Protein AF-A0A1J4K197-F1 (afdb_monomer)

Sequence (252 aa):
MTNQLNHKLFSYLFQKNCCSRQKMNCRLLFESYHDFIENIEKLIDIIQKINLGCSFTDESIQTIIKDKYFQKITHNFPTEYAFKRLSLIHFLNTGNSIISTCSLLSSVCKYAQTSYEKYDIIAYLVDSKITQLIDLINITIDIQREKYHQYDISNDIKQFFSNTLHEKRNEFIQRKKSYDNLKFQSFMCYNCNEYPAATALLPCCHSFLCIHCIEAAMKSDSFASKCYVCGKKVTDIIRLNSNYCLTNVNNS

Foldseek 3Di:
DVVVLVVVLLVLLLVVQAPAPDDDDPVRLVVLLVVLVVLLVLVLVLLVCVVVVDACVPPSNVVSCVPPVNVVQCVVPVDPLSSLVVVLVVLQNSLSNSLSNLLSQLLVCVVVVHDNVVSVVSNVVSVVSSVSSCVSSVDDDPDDRHHRHHDPCVVVSVVSVVVVVVVVVVVVVVVVVVVVVVVVVPCAAPPPRHNALKWKAFPVRDTRHHPVVQVVQVPPPPHQQADPVPRHGGDDIDIDDNVPDPPDPPDD

Structure (mmCIF, N/CA/C/O backbone):
data_AF-A0A1J4K197-F1
#
_entry.id   AF-A0A1J4K197-F1
#
loop_
_atom_site.group_PDB
_atom_site.id
_atom_site.type_symbol
_atom_site.label_atom_id
_atom_site.label_alt_id
_atom_site.label_comp_id
_atom_site.label_asym_id
_atom_site.label_entity_id
_atom_site.label_seq_id
_atom_site.pdbx_PDB_ins_code
_atom_site.Cartn_x
_atom_site.Cartn_y
_atom_site.Cartn_z
_atom_site.occupancy
_atom_site.B_iso_or_equiv
_atom_site.auth_seq_id
_atom_site.auth_comp_id
_atom_site.auth_asym_id
_atom_site.auth_atom_id
_atom_site.pdbx_PDB_model_num
ATOM 1 N N . MET A 1 1 ? 18.901 9.268 -12.940 1.00 54.16 1 MET A N 1
ATOM 2 C CA . MET A 1 1 ? 17.924 8.509 -13.765 1.00 54.16 1 MET A CA 1
ATOM 3 C C . MET A 1 1 ? 17.379 7.259 -13.066 1.00 54.16 1 MET A C 1
ATOM 5 O O . MET A 1 1 ? 16.176 7.043 -13.122 1.00 54.16 1 MET A O 1
ATOM 9 N N . THR A 1 2 ? 18.207 6.467 -12.377 1.00 61.75 2 THR A N 1
ATOM 10 C CA . THR A 1 2 ? 17.816 5.236 -11.650 1.00 61.75 2 THR A CA 1
ATOM 11 C C . THR A 1 2 ? 16.735 5.453 -10.582 1.00 61.75 2 THR A C 1
ATOM 13 O O . THR A 1 2 ? 15.730 4.751 -10.594 1.00 61.75 2 THR A O 1
ATOM 16 N N . ASN A 1 3 ? 16.848 6.487 -9.738 1.00 67.94 3 ASN A N 1
ATOM 17 C CA . ASN A 1 3 ? 15.844 6.759 -8.691 1.00 67.94 3 ASN A CA 1
ATOM 18 C C . ASN A 1 3 ? 14.442 7.070 -9.242 1.00 67.94 3 ASN A C 1
ATOM 20 O O . ASN A 1 3 ? 13.439 6.665 -8.659 1.00 67.94 3 ASN A O 1
ATOM 24 N N . GLN A 1 4 ? 14.356 7.752 -10.386 1.00 77.00 4 GLN A N 1
ATOM 25 C CA . GLN A 1 4 ? 13.071 8.104 -10.993 1.00 77.00 4 GLN A CA 1
ATOM 26 C C . GLN A 1 4 ? 12.386 6.882 -11.621 1.00 77.00 4 GLN A C 1
ATOM 28 O O . GLN A 1 4 ? 11.169 6.741 -11.523 1.00 77.00 4 GLN A O 1
ATOM 33 N N . LEU A 1 5 ? 13.165 5.983 -12.232 1.00 76.25 5 LEU A N 1
ATOM 34 C CA . LEU A 1 5 ? 12.656 4.731 -12.791 1.00 76.25 5 LEU A CA 1
ATOM 35 C C . LEU A 1 5 ? 12.168 3.787 -11.686 1.00 76.25 5 LEU A C 1
ATOM 37 O O . LEU A 1 5 ? 11.070 3.249 -11.793 1.00 76.25 5 LEU A O 1
ATOM 41 N N . ASN A 1 6 ? 12.927 3.674 -10.593 1.00 79.12 6 ASN A N 1
ATOM 42 C CA . ASN A 1 6 ? 12.544 2.879 -9.425 1.00 79.12 6 ASN A CA 1
ATOM 43 C C . ASN A 1 6 ? 11.252 3.406 -8.787 1.00 79.12 6 ASN A C 1
ATOM 45 O O . ASN A 1 6 ? 10.364 2.625 -8.452 1.00 79.12 6 ASN A O 1
ATOM 49 N N . HIS A 1 7 ? 11.099 4.731 -8.681 1.00 81.88 7 HIS A N 1
ATOM 50 C CA . HIS A 1 7 ? 9.866 5.327 -8.169 1.00 81.88 7 HIS A CA 1
ATOM 51 C C . HIS A 1 7 ? 8.656 5.035 -9.072 1.00 81.88 7 HIS A C 1
ATOM 53 O O . HIS A 1 7 ? 7.579 4.723 -8.564 1.00 81.88 7 HIS A O 1
ATOM 59 N N . LYS A 1 8 ? 8.825 5.105 -10.402 1.00 85.19 8 LYS A N 1
ATOM 60 C CA . LYS A 1 8 ? 7.767 4.764 -11.369 1.00 85.19 8 LYS A CA 1
ATOM 61 C C . LYS A 1 8 ? 7.386 3.285 -11.304 1.00 85.19 8 LYS A C 1
ATOM 63 O O . LYS A 1 8 ? 6.196 2.991 -11.267 1.00 85.19 8 LYS A O 1
ATOM 68 N N . LEU A 1 9 ? 8.367 2.384 -11.229 1.00 85.62 9 LEU A N 1
ATOM 69 C CA . LEU A 1 9 ? 8.119 0.949 -11.089 1.00 85.62 9 LEU A CA 1
ATOM 70 C C . LEU A 1 9 ? 7.358 0.655 -9.793 1.00 85.62 9 LEU A C 1
ATOM 72 O O . LEU A 1 9 ? 6.333 -0.012 -9.830 1.00 85.62 9 LEU A O 1
ATOM 76 N N . PHE A 1 10 ? 7.797 1.209 -8.661 1.00 84.88 10 PHE A N 1
ATOM 77 C CA . PHE A 1 10 ? 7.107 1.009 -7.387 1.00 84.88 10 PHE A CA 1
ATOM 78 C C . PHE A 1 10 ? 5.675 1.565 -7.408 1.00 84.88 10 PHE A C 1
ATOM 80 O O . PHE A 1 10 ? 4.760 0.908 -6.925 1.00 84.88 10 PHE A O 1
ATOM 87 N N . SER A 1 11 ? 5.449 2.745 -8.003 1.00 85.56 11 SER A N 1
ATOM 88 C CA . SER A 1 11 ? 4.090 3.276 -8.201 1.00 85.56 11 SER A CA 1
ATOM 89 C C . SER A 1 11 ? 3.221 2.350 -9.047 1.00 85.56 11 SER A C 1
ATOM 91 O O . SER A 1 11 ? 2.078 2.107 -8.679 1.00 85.56 11 SER A O 1
ATOM 93 N N . TYR A 1 12 ? 3.761 1.839 -10.155 1.00 88.75 12 TYR A N 1
ATOM 94 C CA . TYR A 1 12 ? 3.054 0.920 -11.042 1.00 88.75 12 TYR A CA 1
ATOM 95 C C . TYR A 1 12 ? 2.671 -0.375 -10.316 1.00 88.75 12 TYR A C 1
ATOM 97 O O . TYR A 1 12 ? 1.511 -0.776 -10.346 1.00 88.75 12 TYR A O 1
ATOM 105 N N . LEU A 1 13 ? 3.622 -0.986 -9.603 1.00 88.00 13 LEU A N 1
ATOM 106 C CA . LEU A 1 13 ? 3.369 -2.210 -8.845 1.00 88.00 13 LEU A CA 1
ATOM 107 C C . LEU A 1 13 ? 2.342 -1.987 -7.730 1.00 88.00 13 LEU A C 1
ATOM 109 O O . LEU A 1 13 ? 1.458 -2.821 -7.562 1.00 88.00 13 LEU A O 1
ATOM 113 N N . PHE A 1 14 ? 2.415 -0.857 -7.017 1.00 86.19 14 PHE A N 1
ATOM 114 C CA . PHE A 1 14 ? 1.459 -0.512 -5.962 1.00 86.19 14 PHE A CA 1
ATOM 115 C C . PHE A 1 14 ? 0.045 -0.318 -6.508 1.00 86.19 14 PHE A C 1
ATOM 117 O O . PHE A 1 14 ? -0.893 -0.895 -5.978 1.00 86.19 14 PHE A O 1
ATOM 124 N N . GLN A 1 15 ? -0.114 0.442 -7.594 1.00 86.94 15 GLN A N 1
ATOM 125 C CA . GLN A 1 15 ? -1.425 0.660 -8.215 1.00 86.94 15 GLN A CA 1
ATOM 126 C C . GLN A 1 15 ? -2.054 -0.629 -8.743 1.00 86.94 15 GLN A C 1
ATOM 128 O O . GLN A 1 15 ? -3.274 -0.751 -8.751 1.00 86.94 15 GLN A O 1
ATOM 133 N N . LYS A 1 16 ? -1.229 -1.566 -9.218 1.00 84.81 16 LYS A N 1
ATOM 134 C CA . LYS A 1 16 ? -1.710 -2.817 -9.800 1.00 84.81 16 LYS A CA 1
ATOM 135 C C . LYS A 1 16 ? -2.076 -3.865 -8.748 1.00 84.81 16 LYS A C 1
ATOM 137 O O . LYS A 1 16 ? -2.995 -4.640 -8.985 1.00 84.81 16 LYS A O 1
ATOM 142 N N . ASN A 1 17 ? -1.362 -3.893 -7.622 1.00 82.75 17 ASN A N 1
ATOM 143 C CA . ASN A 1 17 ? -1.448 -4.992 -6.656 1.00 82.75 17 ASN A CA 1
ATOM 144 C C . ASN A 1 17 ? -2.112 -4.621 -5.323 1.00 82.75 17 ASN A C 1
ATOM 146 O O . ASN A 1 17 ? -2.523 -5.525 -4.609 1.00 82.75 17 ASN A O 1
ATOM 150 N N . CYS A 1 18 ? -2.232 -3.338 -4.974 1.00 80.25 18 CYS A N 1
ATOM 151 C CA . CYS A 1 18 ? -2.797 -2.921 -3.688 1.00 80.25 18 CYS A CA 1
ATOM 152 C C . CYS A 1 18 ? -4.189 -2.304 -3.864 1.00 80.25 18 CYS A C 1
ATOM 154 O O . CYS A 1 18 ? -4.388 -1.441 -4.723 1.00 80.25 18 CYS A O 1
ATOM 156 N N . CYS A 1 19 ? -5.140 -2.674 -3.001 1.00 71.38 19 CYS A N 1
ATOM 157 C CA . CYS A 1 19 ? -6.466 -2.047 -2.967 1.00 71.38 19 CYS A CA 1
ATOM 158 C C . CYS A 1 19 ? -6.467 -0.715 -2.197 1.00 71.38 19 CYS A C 1
ATOM 160 O O . CYS A 1 19 ? -7.380 0.102 -2.360 1.00 71.38 19 CYS A O 1
ATOM 162 N N . SER A 1 20 ? -5.446 -0.471 -1.367 1.00 69.19 20 SER A N 1
ATOM 163 C CA . SER A 1 20 ? -5.306 0.790 -0.642 1.00 69.19 20 SER A CA 1
ATOM 164 C C . SER A 1 20 ? -5.107 1.982 -1.582 1.00 69.19 20 SER A C 1
ATOM 166 O O . SER A 1 20 ? -4.261 1.991 -2.476 1.00 69.19 20 SER A O 1
ATOM 168 N N . ARG A 1 21 ? -5.855 3.058 -1.311 1.00 68.12 21 ARG A N 1
ATOM 169 C CA . ARG A 1 21 ? -5.696 4.352 -1.992 1.00 68.12 21 ARG A CA 1
ATOM 170 C C . ARG A 1 21 ? -4.464 5.122 -1.513 1.00 68.12 21 ARG A C 1
ATOM 172 O O . ARG A 1 21 ? -4.045 6.067 -2.181 1.00 68.12 21 ARG A O 1
ATOM 179 N N . GLN A 1 22 ? -3.897 4.750 -0.365 1.00 75.38 22 GLN A N 1
ATOM 180 C CA . GLN A 1 22 ? -2.796 5.469 0.258 1.00 75.38 22 GLN A CA 1
ATOM 181 C C . GLN A 1 22 ? -1.482 4.713 0.077 1.00 75.38 22 GLN A C 1
ATOM 183 O O . GLN A 1 22 ? -1.199 3.719 0.741 1.00 75.38 22 GLN A O 1
ATOM 188 N N . LYS A 1 23 ? -0.639 5.245 -0.805 1.00 73.50 23 LYS A N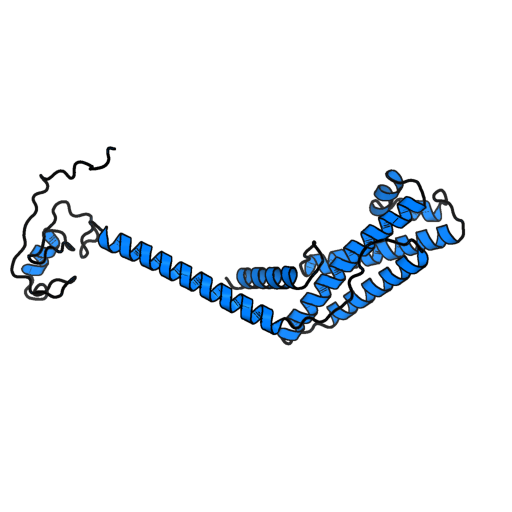 1
ATOM 189 C CA . LYS A 1 23 ? 0.729 4.771 -0.994 1.00 73.50 23 LYS A CA 1
ATOM 190 C C . LYS A 1 23 ? 1.626 5.281 0.131 1.00 73.50 23 LYS A C 1
ATOM 192 O O . LYS A 1 23 ? 1.781 6.492 0.292 1.00 73.50 23 LYS A O 1
ATOM 197 N N . MET A 1 24 ? 2.286 4.372 0.841 1.00 81.12 24 MET A N 1
ATOM 198 C CA . MET A 1 24 ? 3.333 4.712 1.806 1.00 81.12 24 MET A CA 1
ATOM 199 C C . MET A 1 24 ? 4.715 4.430 1.204 1.00 81.12 24 MET A C 1
ATOM 201 O O . MET A 1 24 ? 4.924 3.445 0.497 1.00 81.12 24 MET A O 1
ATOM 205 N N . ASN A 1 25 ? 5.674 5.323 1.453 1.00 79.38 25 ASN A N 1
ATOM 206 C CA . ASN A 1 25 ? 7.088 5.006 1.243 1.00 79.38 25 ASN A CA 1
ATOM 207 C C . ASN A 1 25 ? 7.646 4.312 2.499 1.00 79.38 25 ASN A C 1
ATOM 209 O O . ASN A 1 25 ? 6.986 4.301 3.534 1.00 79.38 25 ASN A O 1
ATOM 213 N N . CYS A 1 26 ? 8.862 3.762 2.436 1.00 80.56 26 CYS A N 1
ATOM 214 C CA . CYS A 1 26 ? 9.432 3.030 3.573 1.00 80.56 26 CYS A CA 1
ATOM 215 C C . CYS A 1 26 ? 9.495 3.859 4.863 1.00 80.56 26 CYS A C 1
ATOM 217 O O . CYS A 1 26 ? 9.213 3.325 5.925 1.00 80.56 26 CYS A O 1
ATOM 219 N N . ARG A 1 27 ? 9.842 5.149 4.790 1.00 84.12 27 ARG A N 1
ATOM 220 C CA . ARG A 1 27 ? 9.908 6.015 5.976 1.00 84.12 27 ARG A CA 1
ATOM 221 C C . ARG A 1 27 ? 8.520 6.215 6.588 1.00 84.12 27 ARG A C 1
ATOM 223 O O . ARG A 1 27 ? 8.333 5.944 7.767 1.00 84.12 27 ARG A O 1
ATOM 230 N N . LEU A 1 28 ? 7.558 6.619 5.760 1.00 86.81 28 LEU A N 1
ATOM 231 C CA . LEU A 1 28 ? 6.170 6.824 6.169 1.00 86.81 28 LEU A CA 1
ATOM 232 C C . LEU A 1 28 ? 5.531 5.535 6.685 1.00 86.81 28 LEU A C 1
ATOM 234 O O . LEU A 1 28 ? 4.682 5.609 7.560 1.00 86.81 28 LEU A O 1
ATOM 238 N N . LEU A 1 29 ? 5.931 4.370 6.170 1.00 90.19 29 LEU A N 1
ATOM 239 C CA . LEU A 1 29 ? 5.464 3.075 6.658 1.00 90.19 29 LEU A CA 1
ATOM 240 C C . LEU A 1 29 ? 5.850 2.858 8.123 1.00 90.19 29 LEU A C 1
ATOM 242 O O . LEU A 1 29 ? 4.991 2.483 8.908 1.00 90.19 29 LEU A O 1
ATOM 246 N N . PHE A 1 30 ? 7.114 3.090 8.490 1.00 92.12 30 PHE A N 1
ATOM 247 C CA . PHE A 1 30 ? 7.561 2.898 9.872 1.00 92.12 30 PHE A CA 1
ATOM 248 C C . PHE A 1 30 ? 6.936 3.923 10.817 1.00 92.12 30 PHE A C 1
ATOM 250 O O . PHE A 1 30 ? 6.450 3.535 11.873 1.00 92.12 30 PHE A O 1
ATOM 257 N N . GLU A 1 31 ? 6.890 5.198 10.418 1.00 91.25 31 GLU A N 1
ATOM 258 C CA . GLU A 1 31 ? 6.205 6.250 11.185 1.00 91.25 31 GLU A CA 1
ATOM 259 C C . GLU A 1 31 ? 4.723 5.877 11.395 1.00 91.25 31 GLU A C 1
ATOM 261 O O . GLU A 1 31 ? 4.266 5.769 12.529 1.00 91.25 31 GLU A O 1
ATOM 266 N N . SER A 1 32 ? 4.008 5.528 10.317 1.00 91.44 32 SER A N 1
ATOM 267 C CA . SER A 1 32 ? 2.593 5.126 10.389 1.00 91.44 32 SER A CA 1
ATOM 268 C C . SER A 1 32 ? 2.381 3.850 11.201 1.00 91.44 32 SER A C 1
ATOM 270 O O . SER A 1 32 ? 1.363 3.723 11.867 1.00 91.44 32 SER A O 1
ATOM 272 N N . TYR A 1 33 ? 3.309 2.892 11.144 1.00 94.94 3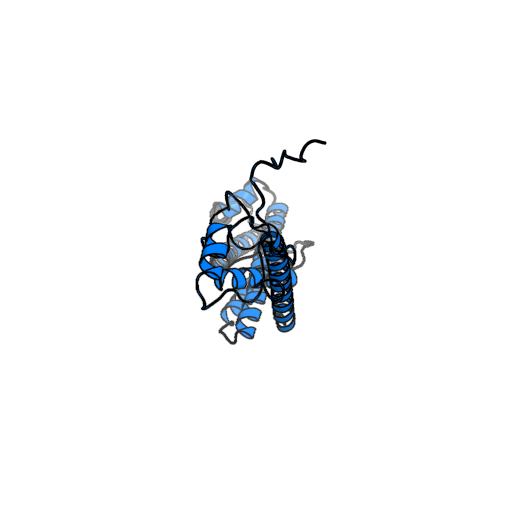3 TYR A N 1
ATOM 273 C CA . TYR A 1 33 ? 3.242 1.657 11.923 1.00 94.94 33 TYR A CA 1
ATOM 274 C C . TYR A 1 33 ? 3.383 1.921 13.423 1.00 94.94 33 TYR A C 1
ATOM 276 O O . TYR A 1 33 ? 2.582 1.410 14.202 1.00 94.94 33 TYR A O 1
ATOM 284 N N . HIS A 1 34 ? 4.369 2.720 13.831 1.00 94.06 34 HIS A N 1
ATOM 285 C CA . HIS A 1 34 ? 4.564 3.048 15.242 1.00 94.06 34 HIS A CA 1
ATOM 286 C C . HIS A 1 34 ? 3.368 3.821 15.800 1.00 94.06 34 HIS A C 1
ATOM 288 O O . HIS A 1 34 ? 2.808 3.410 16.817 1.00 94.06 34 HIS A O 1
ATOM 294 N N . ASP A 1 35 ? 2.912 4.845 15.073 1.00 92.12 35 ASP A N 1
ATOM 295 C CA . ASP A 1 35 ? 1.720 5.613 15.435 1.00 92.12 35 ASP A CA 1
ATOM 296 C C . ASP A 1 35 ? 0.476 4.714 15.495 1.00 92.12 35 ASP A C 1
ATOM 298 O O . ASP A 1 35 ? -0.361 4.846 16.389 1.00 92.12 35 ASP A O 1
ATOM 302 N N . PHE A 1 36 ? 0.338 3.773 14.557 1.00 94.75 36 PHE A N 1
ATOM 303 C CA . PHE A 1 36 ? -0.767 2.819 14.541 1.00 94.75 36 PHE A CA 1
ATOM 304 C C . PHE A 1 36 ? -0.765 1.933 15.788 1.00 94.75 36 PHE A C 1
ATOM 306 O O . PHE A 1 36 ? -1.808 1.802 16.424 1.00 94.75 36 PHE A O 1
ATOM 313 N N . ILE A 1 37 ? 0.377 1.334 16.143 1.00 96.00 37 ILE A N 1
ATOM 314 C CA . ILE A 1 37 ? 0.479 0.420 17.288 1.00 96.00 37 ILE A CA 1
ATOM 315 C C . ILE A 1 37 ? 0.202 1.155 18.599 1.00 96.00 37 ILE A C 1
ATOM 317 O O . ILE A 1 37 ? -0.608 0.684 19.395 1.00 96.00 37 ILE A O 1
ATOM 321 N N . GLU A 1 38 ? 0.804 2.326 18.801 1.00 93.25 38 GLU A N 1
ATOM 322 C CA . GLU A 1 38 ? 0.574 3.111 20.014 1.00 93.25 38 GLU A CA 1
ATOM 323 C C . GLU A 1 38 ? -0.912 3.466 20.171 1.00 93.25 38 GLU A C 1
ATOM 325 O O . GLU A 1 38 ? -1.509 3.285 21.236 1.00 93.25 38 GLU A O 1
ATOM 330 N N . ASN A 1 39 ? -1.541 3.945 19.097 1.00 92.75 39 ASN A N 1
ATOM 331 C CA . ASN A 1 39 ? -2.920 4.406 19.173 1.00 92.75 39 ASN A CA 1
ATOM 332 C C . ASN A 1 39 ? -3.929 3.248 19.209 1.00 92.75 39 ASN A C 1
ATOM 334 O O . ASN A 1 39 ? -4.949 3.366 19.887 1.00 92.75 39 ASN A O 1
ATOM 338 N N . ILE A 1 40 ? -3.679 2.118 18.538 1.00 94.94 40 ILE A N 1
ATOM 339 C CA . ILE A 1 40 ? -4.616 0.987 18.586 1.00 94.94 40 ILE A CA 1
ATOM 340 C C . ILE A 1 40 ? -4.634 0.336 19.971 1.00 94.94 40 ILE A C 1
ATOM 342 O O . ILE A 1 40 ? -5.695 -0.085 20.423 1.00 94.94 40 ILE A O 1
ATOM 346 N N . GLU A 1 41 ? -3.504 0.306 20.682 1.00 94.62 41 GLU A N 1
ATOM 347 C CA . GLU A 1 41 ? -3.441 -0.207 22.055 1.00 94.62 41 GLU A CA 1
ATOM 348 C C . GLU A 1 41 ? -4.224 0.672 23.031 1.00 94.62 41 GLU A C 1
ATOM 350 O O . GLU A 1 41 ? -5.033 0.157 23.805 1.00 94.62 41 GLU A O 1
ATOM 355 N N . LYS A 1 42 ? -4.074 1.998 22.926 1.00 93.44 42 LYS A N 1
ATOM 356 C CA . LYS A 1 42 ? -4.894 2.963 23.676 1.00 93.44 42 LYS A CA 1
ATOM 357 C C . LYS A 1 42 ? -6.388 2.776 23.396 1.00 93.44 42 LYS A C 1
ATOM 359 O O . LYS A 1 42 ? -7.199 2.799 24.319 1.00 93.44 42 LYS A O 1
ATOM 364 N N . LEU A 1 43 ? -6.763 2.581 22.129 1.00 93.31 43 LEU A N 1
ATOM 365 C CA . LEU A 1 43 ? -8.159 2.351 21.757 1.00 93.31 43 LEU A CA 1
ATOM 366 C C . LEU A 1 43 ? -8.689 1.039 22.342 1.00 93.31 43 LEU A C 1
ATOM 368 O O . LEU A 1 43 ? -9.796 1.025 22.868 1.00 93.31 43 LEU A O 1
ATOM 372 N N . ILE A 1 44 ? -7.918 -0.047 22.260 1.00 95.12 44 ILE A N 1
ATOM 373 C CA . ILE A 1 44 ? -8.291 -1.347 22.830 1.00 95.12 44 ILE A CA 1
ATOM 374 C C . ILE A 1 44 ? -8.591 -1.211 24.328 1.00 95.12 44 ILE A C 1
ATOM 376 O O . ILE A 1 44 ? -9.634 -1.697 24.764 1.00 95.12 44 ILE A O 1
ATOM 380 N N . ASP A 1 45 ? -7.751 -0.499 25.086 1.00 93.50 45 ASP A N 1
ATOM 381 C CA . ASP A 1 45 ? -7.983 -0.238 26.515 1.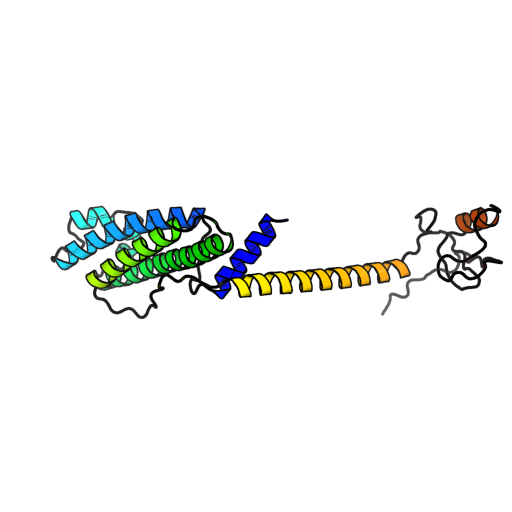00 93.50 45 ASP A CA 1
ATOM 382 C C . ASP A 1 45 ? -9.282 0.555 26.753 1.00 93.50 45 ASP A C 1
ATOM 384 O O . ASP A 1 45 ? -10.106 0.174 27.587 1.00 93.50 45 ASP A O 1
ATOM 388 N N . ILE A 1 46 ? -9.535 1.607 25.960 1.00 91.25 46 ILE A N 1
ATOM 389 C CA . ILE A 1 46 ? -10.804 2.353 26.022 1.00 91.25 46 ILE A CA 1
ATOM 390 C C . ILE A 1 46 ? -11.997 1.416 25.778 1.00 91.25 46 ILE A C 1
ATOM 392 O O . ILE A 1 46 ? -12.955 1.429 26.551 1.00 91.25 46 ILE A O 1
ATOM 396 N N . ILE A 1 47 ? -11.963 0.598 24.720 1.00 92.81 47 ILE A N 1
ATOM 397 C CA . ILE A 1 47 ? -13.080 -0.291 24.370 1.00 92.81 47 ILE A CA 1
ATOM 398 C C . ILE A 1 47 ? -13.304 -1.355 25.446 1.00 92.81 47 ILE A C 1
ATOM 400 O O . ILE A 1 47 ? -14.454 -1.642 25.775 1.00 92.81 47 ILE A O 1
ATOM 404 N N . GLN A 1 48 ? -12.241 -1.911 26.026 1.00 94.38 48 GLN A N 1
ATOM 405 C CA . GLN A 1 48 ? -12.351 -2.869 27.126 1.00 94.38 48 GLN A CA 1
ATOM 406 C C . GLN A 1 48 ? -13.040 -2.250 28.342 1.00 94.38 48 GLN A C 1
ATOM 408 O O . GLN A 1 48 ? -13.986 -2.839 28.860 1.00 94.38 48 GLN A O 1
ATOM 413 N N . LYS A 1 49 ? -12.636 -1.044 28.756 1.00 92.75 49 LYS A N 1
ATOM 414 C CA . LYS A 1 49 ? -13.276 -0.324 29.870 1.00 92.75 49 LYS A CA 1
ATOM 415 C C . LYS A 1 49 ? -14.746 -0.023 29.592 1.00 92.75 49 LYS A C 1
ATOM 417 O O . LYS A 1 49 ? -15.595 -0.257 30.447 1.00 92.75 49 LYS A O 1
ATOM 422 N N . ILE A 1 50 ? -15.065 0.427 28.380 1.00 90.31 50 ILE A N 1
ATOM 423 C CA . ILE A 1 50 ? -16.452 0.655 27.956 1.00 90.31 50 ILE A C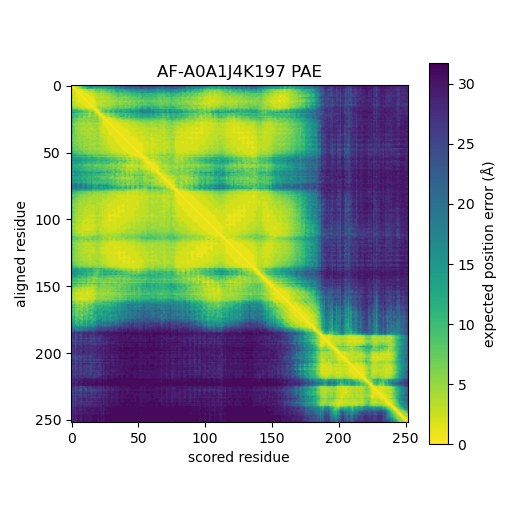A 1
ATOM 424 C C . ILE A 1 50 ? -17.268 -0.642 28.035 1.00 90.31 50 ILE A C 1
ATOM 426 O O . ILE A 1 50 ? -18.371 -0.648 28.574 1.00 90.31 50 ILE A O 1
ATOM 430 N N . ASN A 1 51 ? -16.721 -1.762 27.557 1.00 90.19 51 ASN A N 1
ATOM 431 C CA . ASN A 1 51 ? -17.393 -3.063 27.614 1.00 90.19 51 ASN A CA 1
ATOM 432 C C . ASN A 1 51 ? -17.575 -3.582 29.057 1.00 90.19 51 ASN A C 1
ATOM 434 O O . ASN A 1 51 ? -18.452 -4.410 29.292 1.00 90.19 51 ASN A O 1
ATOM 438 N N . LEU A 1 52 ? -16.792 -3.084 30.021 1.00 92.94 52 LEU A N 1
ATOM 439 C CA . LEU A 1 52 ? -16.974 -3.320 31.460 1.00 92.94 52 LEU A CA 1
ATOM 440 C C . LEU A 1 52 ? -18.005 -2.377 32.111 1.00 92.94 52 LEU A C 1
ATOM 442 O O . LEU A 1 52 ? -18.255 -2.481 33.310 1.00 92.94 52 LEU A O 1
ATOM 446 N N . GLY A 1 53 ? -18.620 -1.475 31.341 1.00 90.00 53 GLY A N 1
ATOM 447 C CA . GLY A 1 53 ? -19.654 -0.549 31.804 1.00 90.00 53 GLY A CA 1
ATOM 448 C C . GLY A 1 53 ? -19.150 0.844 32.191 1.00 90.00 53 GLY A C 1
ATOM 449 O O . GLY A 1 53 ? -19.944 1.651 32.676 1.00 90.00 53 GLY A O 1
ATOM 450 N N . CYS A 1 54 ? -17.868 1.163 31.977 1.00 89.12 54 CYS A N 1
ATOM 451 C CA . CYS A 1 54 ? -17.364 2.521 32.192 1.00 89.12 54 CYS A CA 1
ATOM 452 C C . CYS A 1 54 ? -17.954 3.490 31.156 1.00 89.12 54 CYS A C 1
ATOM 454 O O . CYS A 1 54 ? -17.955 3.221 29.954 1.00 89.12 54 CYS A O 1
ATOM 456 N N . SER A 1 55 ? -18.410 4.657 31.609 1.00 84.94 55 SER A N 1
ATOM 457 C CA . SER A 1 55 ? -18.857 5.726 30.716 1.00 84.94 55 SER A CA 1
ATOM 458 C C . SER A 1 55 ? -17.671 6.537 30.190 1.00 84.94 55 SER A C 1
ATOM 460 O O . SER A 1 55 ? -16.595 6.563 30.782 1.00 84.94 55 SER A O 1
ATOM 462 N N . PHE A 1 56 ? -17.876 7.312 29.123 1.00 81.94 56 PHE A N 1
ATOM 463 C CA . PHE A 1 56 ? -16.845 8.243 28.654 1.00 81.94 56 PHE A CA 1
ATOM 464 C C . PHE A 1 56 ? -16.433 9.292 29.681 1.00 81.94 56 PHE A C 1
ATOM 466 O O . PHE A 1 56 ? -15.376 9.885 29.512 1.00 81.94 56 PHE A O 1
ATOM 473 N N . THR A 1 57 ? -17.241 9.562 30.707 1.00 81.88 57 THR A N 1
ATOM 474 C CA . THR A 1 57 ? -16.897 10.515 31.769 1.00 81.88 57 THR A CA 1
ATOM 475 C C . THR A 1 57 ? -15.958 9.921 32.818 1.00 81.88 57 THR A C 1
ATOM 477 O O . THR A 1 57 ? -15.492 10.661 33.677 1.00 81.88 57 THR A O 1
ATOM 480 N N . ASP A 1 58 ? -15.680 8.615 32.759 1.00 86.19 58 ASP A N 1
ATOM 481 C CA . ASP A 1 58 ? -14.696 7.953 33.611 1.00 86.19 58 ASP A CA 1
ATOM 482 C C . ASP A 1 58 ? -13.306 8.583 33.424 1.00 86.19 58 ASP A C 1
ATOM 484 O O . ASP A 1 58 ? -12.838 8.777 32.299 1.00 86.19 58 ASP A O 1
ATOM 488 N N . GLU A 1 59 ? -12.637 8.916 34.528 1.00 84.06 59 GLU A N 1
ATOM 489 C CA . GLU A 1 59 ? -11.353 9.624 34.520 1.00 84.06 59 GLU A CA 1
ATOM 490 C C . GLU A 1 59 ? -10.256 8.842 33.779 1.00 84.06 59 GLU A C 1
ATOM 492 O O . GLU A 1 59 ? -9.436 9.427 33.059 1.00 84.06 59 GLU A O 1
ATOM 497 N N . SER A 1 60 ? -10.279 7.511 33.882 1.00 84.75 60 SER A N 1
ATOM 498 C CA . SER A 1 60 ? -9.314 6.637 33.214 1.00 84.75 60 SER A CA 1
ATOM 499 C C . SER A 1 60 ? -9.516 6.613 31.696 1.00 84.75 60 SER A C 1
ATOM 501 O O . SER A 1 60 ? -8.543 6.494 30.953 1.00 84.75 60 SER A O 1
ATOM 503 N N . ILE A 1 61 ? -10.757 6.779 31.224 1.00 82.44 61 ILE A N 1
ATOM 504 C CA . ILE A 1 61 ? -11.097 6.892 29.800 1.00 82.44 61 ILE A CA 1
ATOM 505 C C . ILE A 1 61 ? -10.807 8.314 29.300 1.00 82.44 61 ILE A C 1
ATOM 507 O O . ILE A 1 61 ? -10.191 8.491 28.247 1.00 82.44 61 ILE A O 1
ATOM 511 N N . GLN A 1 62 ? -11.176 9.340 30.072 1.00 81.44 62 GLN A N 1
ATOM 512 C CA . GLN A 1 62 ? -10.920 10.748 29.751 1.00 81.44 62 GLN A CA 1
ATOM 513 C C . GLN A 1 62 ? -9.433 11.045 29.578 1.00 81.44 62 GLN A C 1
ATOM 515 O O . GLN A 1 62 ? -9.058 11.806 28.689 1.00 81.44 62 GLN A O 1
ATOM 520 N N . THR A 1 63 ? -8.576 10.435 30.395 1.00 82.88 63 THR A N 1
ATOM 521 C CA . THR A 1 63 ? -7.121 10.612 30.295 1.00 82.88 63 THR A CA 1
ATOM 522 C C . THR A 1 63 ? -6.587 10.171 28.933 1.00 82.88 63 THR A C 1
ATOM 524 O O . THR A 1 63 ? -5.756 10.864 28.352 1.00 82.88 63 THR A O 1
ATOM 527 N N . ILE A 1 64 ? -7.116 9.079 28.380 1.00 79.94 64 ILE A N 1
ATOM 528 C CA . ILE A 1 64 ? -6.709 8.565 27.067 1.00 79.94 64 ILE A CA 1
ATOM 529 C C . ILE A 1 64 ? -7.370 9.374 25.946 1.00 79.94 64 ILE A C 1
ATOM 531 O O . ILE A 1 64 ? -6.721 9.720 24.963 1.00 79.94 64 ILE A O 1
ATOM 535 N N . ILE A 1 65 ? -8.641 9.751 26.107 1.00 80.81 65 ILE A N 1
ATOM 536 C CA . ILE A 1 65 ? -9.359 10.580 25.128 1.00 80.81 65 ILE A CA 1
ATOM 537 C C . ILE A 1 65 ? -8.731 11.966 24.979 1.00 80.81 65 ILE A C 1
ATOM 539 O O . ILE A 1 65 ? -8.803 12.539 23.895 1.00 80.81 65 ILE A O 1
ATOM 543 N N . LYS A 1 66 ? -8.107 12.505 26.034 1.00 77.81 66 LYS A N 1
ATOM 544 C CA . LYS A 1 66 ? -7.379 13.782 25.992 1.00 77.81 66 LYS A CA 1
ATOM 545 C C . LYS A 1 66 ? -6.196 13.779 25.026 1.00 77.81 66 LYS A C 1
ATOM 547 O O . LYS A 1 66 ? -5.722 14.859 24.675 1.00 77.81 66 LYS A O 1
ATOM 552 N N . ASP A 1 67 ? -5.749 12.613 24.567 1.00 79.56 67 ASP A N 1
ATOM 553 C CA . ASP A 1 67 ? -4.873 12.532 23.409 1.00 79.56 67 ASP A CA 1
ATOM 554 C C . ASP A 1 67 ? -5.555 13.208 22.206 1.00 79.56 67 ASP A C 1
ATOM 556 O O . ASP A 1 67 ? -6.704 12.918 21.856 1.00 79.56 67 ASP A O 1
ATOM 560 N N . LYS A 1 68 ? -4.835 14.137 21.567 1.00 77.12 68 LYS A N 1
ATOM 561 C CA . LYS A 1 68 ? -5.324 14.979 20.465 1.00 77.12 68 LYS A CA 1
ATOM 562 C C . LYS A 1 68 ? -5.991 14.161 19.357 1.00 77.12 68 LYS A C 1
ATOM 564 O O . LYS A 1 68 ? -6.877 14.669 18.664 1.00 77.12 68 LYS A O 1
ATOM 569 N N . TYR A 1 69 ? -5.546 12.922 19.173 1.00 72.88 69 TYR A N 1
ATOM 570 C CA . TYR A 1 69 ? -6.117 11.990 18.217 1.00 72.88 69 TYR A CA 1
ATOM 571 C C . TYR A 1 69 ? -7.572 11.615 18.560 1.00 72.88 69 TYR A C 1
ATOM 573 O O . TYR A 1 69 ? -8.476 11.850 17.754 1.00 72.88 69 TYR A O 1
ATOM 581 N N . PHE A 1 70 ? -7.826 11.107 19.769 1.00 79.94 70 PHE A N 1
ATOM 582 C CA . PHE A 1 70 ? -9.153 10.640 20.186 1.00 79.94 70 PHE A CA 1
ATOM 583 C C . PHE A 1 70 ? -10.117 11.784 20.487 1.00 79.94 70 PHE A C 1
ATOM 585 O O . PHE A 1 70 ? -11.305 11.665 20.184 1.00 79.94 70 PHE A O 1
ATOM 592 N N . GLN A 1 71 ? -9.608 12.914 20.984 1.00 78.56 71 GLN A N 1
ATOM 593 C CA . GLN A 1 71 ? -10.385 14.128 21.247 1.00 78.56 71 GLN A CA 1
ATOM 594 C C . GLN A 1 71 ? -11.190 14.590 20.027 1.00 78.56 71 GLN A C 1
ATOM 596 O O . GLN A 1 71 ? -12.335 15.016 20.154 1.00 78.56 71 GLN A O 1
ATOM 601 N N . LYS A 1 72 ? -10.615 14.489 18.821 1.00 74.56 72 LYS A N 1
ATOM 602 C CA . LYS A 1 72 ? -11.314 14.867 17.584 1.00 74.56 72 LYS A CA 1
ATOM 603 C C . LYS A 1 72 ? -12.482 13.942 17.258 1.00 74.56 72 LYS A C 1
ATOM 605 O O . LYS A 1 72 ? -13.480 14.404 16.710 1.00 74.56 72 LYS A O 1
ATOM 610 N N . ILE A 1 73 ? -12.352 12.650 17.545 1.00 72.81 73 ILE A N 1
ATOM 611 C CA . ILE A 1 73 ? -13.404 11.668 17.268 1.00 72.81 73 ILE A CA 1
ATOM 612 C C . ILE A 1 73 ? -14.535 11.858 18.279 1.00 72.81 73 ILE A C 1
ATOM 614 O O . ILE A 1 73 ? -15.691 11.982 17.889 1.00 72.81 73 ILE A O 1
ATOM 618 N N . THR A 1 74 ? -14.205 11.964 19.563 1.00 75.50 74 THR A N 1
ATOM 619 C CA . THR A 1 74 ? -15.192 12.074 20.645 1.00 75.50 74 THR A CA 1
ATOM 620 C C . THR A 1 74 ? -15.921 13.415 20.656 1.00 75.50 74 THR A C 1
ATOM 622 O O . THR A 1 74 ? -17.121 13.438 20.910 1.00 75.50 74 THR A O 1
ATOM 625 N N . HIS A 1 75 ? -15.251 14.525 20.320 1.00 74.19 75 HIS A N 1
ATOM 626 C CA . HIS A 1 75 ? -15.896 15.841 20.230 1.00 74.19 75 HIS A CA 1
ATOM 627 C C . HIS A 1 75 ? -16.961 15.897 19.128 1.00 74.19 75 HIS A C 1
ATOM 629 O O . HIS A 1 75 ? -18.042 16.441 19.334 1.00 74.19 75 HIS A O 1
ATOM 635 N N . ASN A 1 76 ? -16.667 15.310 17.964 1.00 70.50 76 ASN A N 1
ATOM 636 C CA . ASN A 1 76 ? -17.595 15.302 16.834 1.00 70.50 76 ASN A CA 1
ATOM 637 C C . ASN A 1 76 ? -18.682 14.222 16.971 1.00 70.50 76 ASN A C 1
ATOM 639 O O . ASN A 1 76 ? -19.739 14.332 16.352 1.00 70.50 76 ASN A O 1
ATOM 643 N N . PHE A 1 77 ? -18.428 13.179 17.770 1.00 72.38 77 PHE A N 1
ATOM 644 C CA . PHE A 1 77 ? -19.284 12.001 17.881 1.00 72.38 77 PHE A CA 1
ATOM 645 C C . PHE A 1 77 ? -19.351 11.507 19.335 1.00 72.38 77 PHE A C 1
ATOM 647 O O . PHE A 1 77 ? -18.657 10.557 19.702 1.00 72.38 77 PHE A O 1
ATOM 654 N N . PRO A 1 78 ? -20.199 12.126 20.176 1.00 72.88 78 PRO A N 1
ATOM 655 C CA . PRO A 1 78 ? -20.218 11.866 21.616 1.00 72.88 78 PRO A CA 1
ATOM 656 C C . PRO A 1 78 ? -20.855 10.522 21.999 1.00 72.88 78 PRO A C 1
ATOM 658 O O . PRO A 1 78 ? -20.820 10.136 23.165 1.00 72.88 78 PRO A O 1
ATOM 661 N N . THR A 1 79 ? -21.468 9.804 21.050 1.00 84.62 79 THR A N 1
ATOM 662 C CA . THR A 1 79 ? -22.093 8.508 21.329 1.00 84.62 79 THR A CA 1
ATOM 663 C C . THR A 1 79 ? -21.079 7.373 21.223 1.00 84.62 79 THR A C 1
ATOM 665 O O . THR A 1 79 ? -20.244 7.335 20.320 1.00 84.62 79 THR A O 1
ATOM 668 N N . GLU A 1 80 ? -21.193 6.397 22.124 1.00 84.56 80 GLU A N 1
ATOM 669 C CA . GLU A 1 80 ? -20.314 5.221 22.172 1.00 84.56 80 GLU A CA 1
ATOM 670 C C . GLU A 1 80 ? -20.307 4.448 20.860 1.00 84.56 80 GLU A C 1
ATOM 672 O O . GLU A 1 80 ? -19.246 4.104 20.340 1.00 84.56 80 GLU A O 1
ATOM 677 N N . TYR A 1 81 ? -21.490 4.250 20.281 1.00 86.56 81 TYR A N 1
ATOM 678 C CA . TYR A 1 81 ? -21.635 3.586 18.996 1.00 86.56 81 TYR A CA 1
ATOM 679 C C . TYR A 1 81 ? -20.868 4.311 17.882 1.00 86.56 81 TYR A C 1
ATOM 681 O O . TYR A 1 81 ? -20.141 3.676 17.116 1.00 86.56 81 TYR A O 1
ATOM 689 N N . ALA A 1 82 ? -20.999 5.639 17.791 1.00 85.25 82 ALA A N 1
ATOM 690 C CA . ALA A 1 82 ? -20.325 6.408 16.752 1.00 85.25 82 ALA A CA 1
ATOM 691 C C . ALA A 1 82 ? -18.805 6.427 16.964 1.00 85.25 82 ALA A C 1
ATOM 693 O O . ALA A 1 82 ? -18.062 6.229 16.002 1.00 85.25 82 ALA A O 1
ATOM 694 N N . PHE A 1 83 ? -18.344 6.570 18.210 1.00 87.31 83 PHE A N 1
ATOM 695 C CA . PHE A 1 83 ? -16.927 6.470 18.558 1.00 87.31 83 PHE A CA 1
ATOM 696 C C . PHE A 1 83 ? -16.336 5.109 18.166 1.00 87.31 83 PHE A C 1
ATOM 698 O O . PHE A 1 83 ? -15.333 5.066 17.450 1.00 87.31 83 PHE A O 1
ATOM 705 N N . LYS A 1 84 ? -16.977 4.004 18.576 1.00 89.25 84 LYS A N 1
ATOM 706 C CA . LYS A 1 84 ? -16.574 2.630 18.240 1.00 89.25 84 LYS A CA 1
ATOM 707 C C . LYS A 1 84 ? -16.496 2.441 16.726 1.00 89.25 84 LYS A C 1
ATOM 709 O O . LYS A 1 84 ? -15.460 2.040 16.199 1.00 89.25 84 LYS A O 1
ATOM 714 N N . ARG A 1 85 ? -17.565 2.795 16.009 1.00 89.06 85 ARG A N 1
ATOM 715 C CA . ARG A 1 85 ? -17.652 2.629 14.554 1.00 89.06 85 ARG A CA 1
ATOM 716 C C . ARG A 1 85 ? -16.593 3.444 13.813 1.00 89.06 85 ARG A C 1
ATOM 718 O O . ARG A 1 85 ? -15.905 2.895 12.961 1.00 89.06 85 ARG A O 1
ATOM 725 N N . LEU A 1 86 ? -16.441 4.732 14.111 1.00 87.88 86 LEU A N 1
ATOM 726 C CA . LEU A 1 86 ? -15.498 5.598 13.393 1.00 87.88 86 LEU A CA 1
ATOM 727 C C . LEU A 1 86 ? -14.044 5.256 13.695 1.00 87.88 86 LEU A C 1
ATOM 729 O O . LEU A 1 86 ? -13.219 5.259 12.781 1.00 87.88 86 LEU A O 1
ATOM 733 N N . SER A 1 87 ? -13.742 4.915 14.948 1.00 88.19 87 SER A N 1
ATOM 734 C CA . SER A 1 87 ? -12.410 4.451 15.325 1.00 88.19 87 SER A CA 1
ATOM 735 C C . SER A 1 87 ? -12.075 3.156 14.589 1.00 88.19 87 SE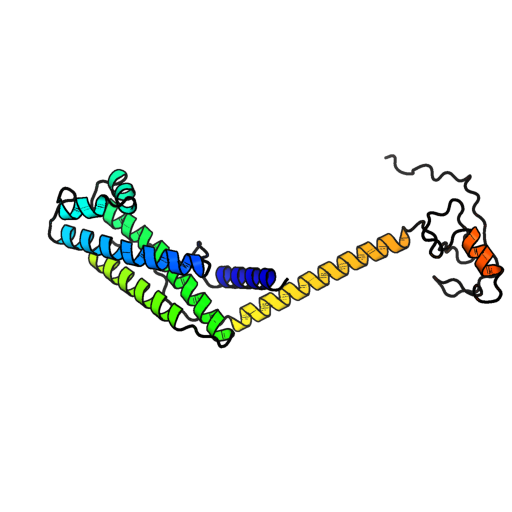R A C 1
ATOM 737 O O . SER A 1 87 ? -11.019 3.069 13.967 1.00 88.19 87 SER A O 1
ATOM 739 N N . LEU A 1 88 ? -13.002 2.193 14.553 1.00 90.25 88 LEU A N 1
ATOM 740 C CA . LEU A 1 88 ? -12.814 0.953 13.805 1.00 90.25 88 LEU A CA 1
ATOM 741 C C . LEU A 1 88 ? -12.555 1.214 12.315 1.00 90.25 88 LEU A C 1
ATOM 743 O O . LEU A 1 88 ? -11.586 0.698 11.770 1.00 90.25 88 LEU A O 1
ATOM 747 N N . ILE A 1 89 ? -13.374 2.052 11.670 1.00 89.06 89 ILE A N 1
ATOM 748 C CA . ILE A 1 89 ? -13.204 2.427 10.255 1.00 89.06 89 ILE A CA 1
ATOM 749 C C . ILE A 1 89 ? -11.816 3.031 10.016 1.00 89.06 89 ILE A C 1
ATOM 751 O O . ILE A 1 89 ? -11.141 2.675 9.050 1.00 89.06 89 ILE A O 1
ATOM 755 N N . HIS A 1 90 ? -11.382 3.944 10.886 1.00 88.56 90 HIS A N 1
ATOM 756 C CA . HIS A 1 90 ? -10.075 4.572 10.759 1.00 88.56 90 HIS A CA 1
ATOM 757 C C . HIS A 1 90 ? -8.942 3.546 10.862 1.00 88.56 90 HIS A C 1
ATOM 759 O O . HIS A 1 90 ? -8.120 3.450 9.952 1.00 88.56 90 HIS A O 1
ATOM 765 N N . PHE A 1 91 ? -8.902 2.771 11.949 1.00 91.25 91 PHE A N 1
ATOM 766 C CA . PHE A 1 91 ? -7.823 1.811 12.183 1.00 91.25 91 PHE A CA 1
ATOM 767 C C . PHE A 1 91 ? -7.805 0.710 11.127 1.00 91.25 91 PHE A C 1
ATOM 769 O O . PHE A 1 91 ? -6.730 0.309 10.692 1.00 91.25 91 PHE A O 1
ATOM 776 N N . LEU A 1 92 ? -8.967 0.279 10.639 1.00 90.62 92 LEU A N 1
ATOM 777 C CA . LEU A 1 92 ? -9.037 -0.679 9.544 1.00 90.62 92 LEU A CA 1
ATOM 778 C C . LEU A 1 92 ? -8.431 -0.105 8.251 1.00 90.62 92 LEU A C 1
ATOM 780 O O . LEU A 1 92 ? -7.622 -0.767 7.611 1.00 90.62 92 LEU A O 1
ATOM 784 N N . ASN A 1 93 ? -8.746 1.142 7.887 1.00 88.88 93 ASN A N 1
ATOM 785 C CA . ASN A 1 93 ? -8.189 1.785 6.689 1.00 88.88 93 ASN A CA 1
ATOM 786 C C . ASN A 1 93 ? -6.670 2.002 6.783 1.00 88.88 93 ASN A C 1
ATOM 788 O O . ASN A 1 93 ? -5.932 1.727 5.827 1.00 88.88 93 ASN A O 1
ATOM 792 N N . THR A 1 94 ? -6.197 2.488 7.931 1.00 90.06 94 THR A N 1
ATOM 793 C CA . THR A 1 94 ? -4.765 2.689 8.187 1.00 90.06 94 THR A CA 1
ATOM 794 C C . THR A 1 94 ? -4.031 1.350 8.174 1.00 90.06 94 THR A C 1
ATOM 796 O O . THR A 1 94 ? -3.021 1.197 7.487 1.00 90.06 94 THR A O 1
ATOM 799 N N . GLY A 1 95 ? -4.588 0.353 8.855 1.00 93.25 95 GLY A N 1
ATOM 800 C CA . GLY A 1 95 ? -4.057 -0.998 8.924 1.00 93.25 95 GLY A CA 1
ATOM 801 C C . GLY A 1 95 ? -3.984 -1.695 7.566 1.00 93.25 95 GLY A C 1
ATOM 802 O O . GLY A 1 95 ? -2.922 -2.192 7.198 1.00 93.25 95 GLY A O 1
ATOM 803 N N . ASN A 1 96 ? -5.055 -1.641 6.769 1.00 91.25 96 ASN A N 1
ATOM 804 C CA . ASN A 1 96 ? -5.071 -2.147 5.393 1.00 91.25 96 ASN A CA 1
ATOM 805 C C . ASN A 1 96 ? -3.966 -1.500 4.544 1.00 91.25 96 ASN A C 1
ATOM 807 O O . ASN A 1 96 ? -3.254 -2.183 3.814 1.00 91.25 96 ASN A O 1
ATOM 811 N N . SER A 1 97 ? -3.757 -0.187 4.683 1.00 90.44 97 SER A N 1
ATOM 812 C CA . SER A 1 97 ? -2.705 0.529 3.948 1.00 90.44 97 SER A CA 1
ATOM 813 C C . SER A 1 97 ? -1.297 0.073 4.342 1.00 90.44 97 SER A C 1
ATOM 815 O O . SER A 1 97 ? -0.435 -0.092 3.470 1.00 90.44 97 SER A O 1
ATOM 817 N N . ILE A 1 98 ? -1.067 -0.184 5.634 1.00 93.62 98 ILE A N 1
ATOM 818 C CA . ILE A 1 98 ? 0.193 -0.749 6.135 1.00 93.62 98 ILE A CA 1
ATOM 819 C C . ILE A 1 98 ? 0.386 -2.174 5.594 1.00 93.62 98 ILE A C 1
ATOM 821 O O . ILE A 1 98 ? 1.428 -2.458 5.004 1.00 93.62 98 ILE A O 1
ATOM 825 N N . ILE A 1 99 ? -0.623 -3.045 5.712 1.00 94.06 99 ILE A N 1
ATOM 826 C CA . ILE A 1 99 ? -0.583 -4.441 5.239 1.00 94.06 99 ILE A CA 1
ATOM 827 C C . ILE A 1 99 ? -0.335 -4.508 3.726 1.00 94.06 99 ILE A C 1
ATOM 829 O O . ILE A 1 99 ? 0.561 -5.237 3.294 1.00 94.06 99 ILE A O 1
ATOM 833 N N . SER A 1 100 ? -1.061 -3.720 2.926 1.00 91.00 100 SER A N 1
ATOM 834 C CA . SER A 1 100 ? -0.851 -3.546 1.479 1.00 91.00 100 SER A CA 1
ATOM 835 C C . SER A 1 100 ? 0.604 -3.208 1.161 1.00 91.00 100 SER A C 1
ATOM 837 O O . SER A 1 100 ? 1.258 -3.850 0.337 1.00 91.00 100 SER A O 1
ATOM 839 N N . THR A 1 101 ? 1.127 -2.183 1.839 1.00 91.25 101 THR A N 1
ATOM 840 C CA . THR A 1 101 ? 2.479 -1.679 1.588 1.00 91.25 101 THR A CA 1
ATOM 841 C C . THR A 1 101 ? 3.526 -2.723 1.965 1.00 91.25 101 THR A C 1
ATOM 843 O O . THR A 1 101 ? 4.453 -2.956 1.190 1.00 91.25 101 THR A O 1
ATOM 846 N N . CYS A 1 102 ? 3.375 -3.387 3.112 1.00 93.38 102 CYS A N 1
ATOM 847 C CA . CYS A 1 102 ? 4.256 -4.471 3.540 1.00 93.38 102 CYS A CA 1
ATOM 848 C C . CYS A 1 102 ? 4.221 -5.660 2.577 1.00 93.38 102 CYS A C 1
ATOM 850 O O . CYS A 1 102 ? 5.276 -6.166 2.210 1.00 93.38 102 CYS A O 1
ATOM 852 N N . SER A 1 103 ? 3.034 -6.061 2.119 1.00 93.00 103 SER A N 1
ATOM 853 C CA . SER A 1 103 ? 2.839 -7.140 1.140 1.00 93.00 103 SER A CA 1
ATOM 854 C C . SER A 1 103 ? 3.613 -6.860 -0.154 1.00 93.00 103 SER A C 1
ATOM 856 O O . SER A 1 103 ? 4.377 -7.698 -0.647 1.00 93.00 103 SER A O 1
ATOM 858 N N . LEU A 1 104 ? 3.504 -5.632 -0.670 1.00 91.62 104 LEU A N 1
ATOM 859 C CA . LEU A 1 104 ? 4.242 -5.223 -1.860 1.00 91.62 104 LEU A CA 1
ATOM 860 C C . LEU A 1 104 ? 5.751 -5.136 -1.613 1.00 91.62 104 LEU A C 1
ATOM 862 O O . LEU A 1 104 ? 6.525 -5.650 -2.417 1.00 91.62 104 LEU A O 1
ATOM 866 N N . LEU A 1 105 ? 6.186 -4.482 -0.532 1.00 91.69 105 LEU A N 1
ATOM 867 C CA . LEU A 1 105 ? 7.612 -4.334 -0.223 1.00 91.69 105 LEU A CA 1
ATOM 868 C C . LEU A 1 105 ? 8.281 -5.686 0.006 1.00 91.69 105 LEU A C 1
ATOM 870 O O . LEU A 1 105 ? 9.381 -5.898 -0.496 1.00 91.69 105 LEU A O 1
ATOM 874 N N . SER A 1 106 ? 7.599 -6.609 0.682 1.00 93.50 106 SER A N 1
ATOM 875 C CA . SER A 1 106 ? 8.066 -7.979 0.857 1.00 93.50 106 SER A CA 1
ATOM 876 C C . SER A 1 106 ? 8.259 -8.671 -0.493 1.00 93.50 106 SER A C 1
ATOM 878 O O . SER A 1 106 ? 9.337 -9.189 -0.780 1.00 93.50 106 SER A O 1
ATOM 880 N N . SER A 1 107 ? 7.273 -8.560 -1.388 1.00 92.19 107 SER A N 1
ATOM 881 C CA . SER A 1 107 ? 7.341 -9.120 -2.746 1.00 92.19 107 SER A CA 1
ATOM 882 C C . SER A 1 107 ? 8.485 -8.517 -3.578 1.00 92.19 107 SER A C 1
ATOM 884 O O . SER A 1 107 ? 9.210 -9.240 -4.263 1.00 92.19 107 SER A O 1
ATOM 886 N N . VAL A 1 108 ? 8.700 -7.199 -3.484 1.00 90.50 108 VAL A N 1
ATOM 887 C CA . VAL A 1 108 ? 9.811 -6.494 -4.148 1.00 90.50 108 VAL A CA 1
ATOM 888 C C . VAL A 1 108 ? 11.162 -6.942 -3.595 1.00 90.50 108 VAL A C 1
ATOM 890 O O . VAL A 1 108 ? 12.067 -7.246 -4.372 1.00 90.50 108 VAL A O 1
ATOM 893 N N . CYS A 1 109 ? 11.307 -7.012 -2.273 1.00 90.69 109 CYS A N 1
ATOM 894 C CA . CYS A 1 109 ? 12.538 -7.454 -1.629 1.00 90.69 109 CYS A CA 1
ATOM 895 C C . CYS A 1 109 ? 12.855 -8.915 -1.954 1.00 90.69 109 CYS A C 1
ATOM 897 O O . CYS A 1 109 ? 14.006 -9.221 -2.263 1.00 90.69 109 CYS A O 1
ATOM 899 N N . LYS A 1 110 ? 11.838 -9.785 -1.978 1.00 91.81 110 LYS A N 1
ATOM 900 C CA . LYS A 1 110 ? 11.951 -11.191 -2.378 1.00 91.81 110 LYS A CA 1
ATOM 901 C C . LYS A 1 110 ? 12.405 -11.331 -3.830 1.00 91.81 110 LYS A C 1
ATOM 903 O O . LYS A 1 110 ? 13.346 -12.072 -4.099 1.00 91.81 110 LYS A O 1
ATOM 908 N N . TYR A 1 111 ? 11.804 -10.576 -4.754 1.00 89.75 111 TYR A N 1
ATOM 909 C CA . TYR A 1 111 ? 12.239 -10.532 -6.155 1.00 89.75 111 TYR A CA 1
ATOM 910 C C . TYR A 1 111 ? 13.695 -10.059 -6.288 1.00 89.75 111 TYR A C 1
ATOM 912 O O . TYR A 1 111 ? 14.470 -10.624 -7.056 1.00 89.75 111 TYR A O 1
ATOM 920 N N . ALA A 1 112 ? 14.084 -9.044 -5.512 1.00 88.88 112 ALA A N 1
ATOM 921 C CA . ALA A 1 112 ? 15.444 -8.512 -5.486 1.00 88.88 112 ALA A CA 1
ATOM 922 C C . ALA A 1 112 ? 16.445 -9.378 -4.695 1.00 88.88 112 ALA A C 1
ATOM 924 O O . ALA A 1 112 ? 17.614 -9.008 -4.624 1.00 88.88 112 ALA A O 1
ATOM 925 N N . GLN A 1 113 ? 16.009 -10.498 -4.103 1.00 92.06 113 GLN A N 1
ATOM 926 C CA . GLN A 1 113 ? 16.822 -11.372 -3.245 1.00 92.06 113 GLN A CA 1
ATOM 927 C C . GLN A 1 113 ? 17.458 -10.627 -2.055 1.00 92.06 113 GLN A C 1
ATOM 929 O O . GLN A 1 113 ? 18.626 -10.805 -1.721 1.00 92.06 113 GLN A O 1
ATOM 934 N N . THR A 1 114 ? 16.670 -9.768 -1.410 1.00 92.31 114 THR A N 1
ATOM 935 C CA . THR A 1 114 ? 17.056 -8.968 -0.236 1.00 92.31 114 THR A CA 1
ATOM 936 C C . THR A 1 114 ? 16.156 -9.287 0.956 1.00 92.31 114 THR A C 1
ATOM 938 O O . THR A 1 114 ? 15.057 -9.805 0.770 1.00 92.31 114 THR A O 1
ATOM 941 N N . SER A 1 115 ? 16.602 -8.959 2.175 1.00 91.69 115 SER A N 1
ATOM 942 C CA . SER A 1 115 ? 15.815 -9.193 3.397 1.00 91.69 115 SER A CA 1
ATOM 943 C C . SER A 1 115 ? 14.439 -8.523 3.331 1.00 91.69 115 SER A C 1
ATOM 945 O O . SER A 1 115 ? 14.318 -7.337 3.002 1.00 91.69 115 SER A O 1
ATOM 947 N N . TYR A 1 116 ? 13.412 -9.299 3.670 1.00 91.00 116 TYR A N 1
ATOM 948 C CA . TYR A 1 116 ? 12.001 -8.921 3.586 1.00 91.00 116 TYR A CA 1
ATOM 949 C C . TYR A 1 116 ? 11.208 -9.229 4.866 1.00 91.00 116 TYR A C 1
ATOM 951 O O . TYR A 1 116 ? 10.115 -8.698 5.052 1.00 91.00 116 TYR A O 1
ATOM 959 N N . GLU A 1 117 ? 11.773 -10.016 5.783 1.00 93.81 117 GLU A N 1
ATOM 960 C CA . GLU A 1 117 ? 11.115 -10.602 6.957 1.00 93.81 117 GLU A CA 1
ATOM 961 C C . GLU A 1 117 ? 10.491 -9.544 7.873 1.00 93.81 117 GLU A C 1
ATOM 963 O O . GLU A 1 117 ? 9.420 -9.743 8.442 1.00 93.81 117 GLU A O 1
ATOM 968 N N . LYS A 1 118 ? 11.126 -8.371 7.976 1.00 94.31 118 LYS A N 1
ATOM 969 C CA . LYS A 1 118 ? 10.604 -7.251 8.771 1.00 94.31 118 LYS A CA 1
ATOM 970 C C . LYS A 1 118 ? 9.220 -6.783 8.306 1.00 94.31 118 LYS A C 1
ATOM 972 O O . LYS A 1 118 ? 8.416 -6.369 9.134 1.00 94.31 118 LYS A O 1
ATOM 977 N N . TYR A 1 119 ? 8.938 -6.832 7.003 1.00 94.50 119 TYR A N 1
ATOM 978 C CA . TYR A 1 119 ? 7.650 -6.403 6.455 1.00 94.50 119 TYR A CA 1
ATOM 979 C C . TYR A 1 119 ? 6.555 -7.421 6.774 1.00 94.50 119 TYR A C 1
ATOM 981 O O . TYR A 1 119 ? 5.434 -7.027 7.090 1.00 94.50 119 TYR A O 1
ATOM 989 N N . ASP A 1 120 ? 6.901 -8.707 6.772 1.00 93.06 120 ASP A N 1
ATOM 990 C 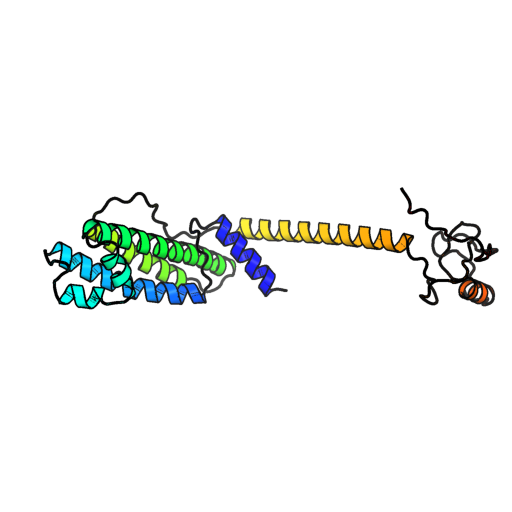CA . ASP A 1 120 ? 5.994 -9.797 7.130 1.00 93.06 120 ASP A CA 1
ATOM 991 C C . ASP A 1 120 ? 5.601 -9.702 8.610 1.00 93.06 120 ASP A C 1
ATOM 993 O O . ASP A 1 120 ? 4.418 -9.768 8.947 1.00 93.06 120 ASP A O 1
ATOM 997 N N . ILE A 1 121 ? 6.580 -9.440 9.486 1.00 95.56 121 ILE A N 1
ATOM 998 C CA . ILE A 1 121 ? 6.354 -9.227 10.923 1.00 95.56 121 ILE A CA 1
ATOM 999 C C . ILE A 1 121 ? 5.435 -8.024 11.159 1.00 95.56 121 ILE A C 1
ATOM 1001 O O . ILE A 1 121 ? 4.468 -8.131 11.913 1.00 95.56 121 ILE A O 1
ATOM 1005 N N . ILE A 1 122 ? 5.702 -6.888 10.505 1.00 96.00 122 ILE A N 1
ATOM 1006 C CA . ILE A 1 122 ? 4.864 -5.686 10.637 1.00 96.00 122 ILE A CA 1
ATOM 1007 C C . ILE A 1 122 ? 3.428 -5.977 10.197 1.00 96.00 122 ILE A C 1
ATOM 1009 O O . ILE A 1 122 ? 2.490 -5.649 10.922 1.00 96.00 122 ILE A O 1
ATOM 1013 N N . ALA A 1 123 ? 3.244 -6.604 9.031 1.00 94.94 123 ALA A N 1
ATOM 1014 C CA . ALA A 1 123 ? 1.915 -6.924 8.522 1.00 94.94 123 ALA A CA 1
ATOM 1015 C C . ALA A 1 123 ? 1.151 -7.854 9.474 1.00 94.94 123 ALA A C 1
ATOM 1017 O O . ALA A 1 123 ? -0.019 -7.605 9.754 1.00 94.94 123 ALA A O 1
ATOM 1018 N N . TYR A 1 124 ? 1.820 -8.875 10.017 1.00 95.06 124 TYR A N 1
ATOM 1019 C CA . TYR A 1 124 ? 1.238 -9.793 10.993 1.00 95.06 124 TYR A CA 1
ATOM 1020 C C . TYR A 1 124 ? 0.802 -9.085 12.286 1.00 95.06 124 TYR A C 1
ATOM 1022 O O . TYR A 1 124 ? -0.313 -9.298 12.764 1.00 95.06 124 TYR A O 1
ATOM 1030 N N . LEU A 1 125 ? 1.652 -8.221 12.849 1.00 96.06 125 LEU A N 1
ATOM 1031 C CA . LEU A 1 125 ? 1.337 -7.491 14.082 1.00 96.06 125 LEU A CA 1
ATOM 1032 C C . LEU A 1 125 ? 0.143 -6.551 13.896 1.00 96.06 125 LEU A C 1
ATOM 1034 O O . LEU A 1 125 ? -0.745 -6.505 14.748 1.00 96.06 125 LEU A O 1
ATOM 1038 N N . VAL A 1 126 ? 0.094 -5.839 12.770 1.00 96.12 126 VAL A N 1
ATOM 1039 C CA . VAL A 1 126 ? -1.027 -4.955 12.426 1.00 96.12 126 VAL A CA 1
ATOM 1040 C C . VAL A 1 126 ? -2.320 -5.752 12.268 1.00 96.12 126 VAL A C 1
ATOM 1042 O O . VAL A 1 126 ? -3.334 -5.399 12.869 1.00 96.12 126 VAL A O 1
ATOM 1045 N N . ASP A 1 127 ? -2.283 -6.855 11.523 1.00 94.31 127 ASP A N 1
ATOM 1046 C CA . ASP A 1 127 ? -3.445 -7.714 11.289 1.00 94.31 127 ASP A CA 1
ATOM 1047 C C . ASP A 1 127 ? -3.996 -8.324 12.594 1.00 94.31 127 ASP A C 1
ATOM 1049 O O . ASP A 1 127 ? -5.209 -8.350 12.828 1.00 94.31 127 ASP A O 1
ATOM 1053 N N . SER A 1 128 ? -3.102 -8.733 13.498 1.00 95.00 128 SER A N 1
ATOM 1054 C CA . SER A 1 128 ? -3.454 -9.230 14.831 1.00 95.00 128 SER A CA 1
ATOM 1055 C C . SER A 1 128 ? -4.190 -8.171 15.662 1.00 95.00 128 SER A C 1
ATOM 1057 O O . SER A 1 128 ? -5.280 -8.432 16.176 1.00 95.00 128 SER A O 1
ATOM 1059 N N . LYS A 1 129 ? -3.667 -6.938 15.726 1.00 95.94 129 LYS A N 1
ATOM 1060 C CA . LYS A 1 129 ? -4.302 -5.844 16.482 1.00 95.94 129 LYS A CA 1
ATOM 1061 C C . LYS A 1 129 ? -5.646 -5.416 15.890 1.00 95.94 1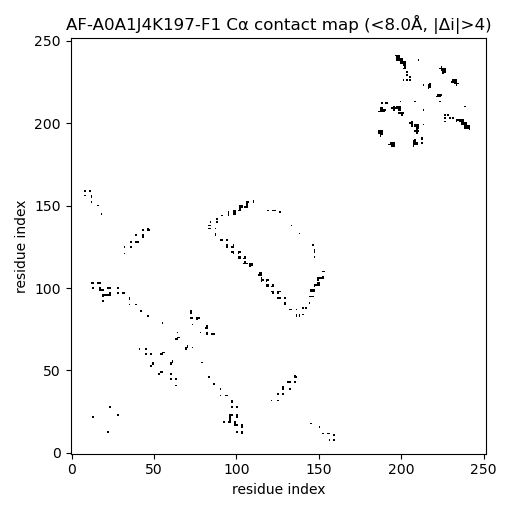29 LYS A C 1
ATOM 1063 O O . LYS A 1 129 ? -6.575 -5.132 16.642 1.00 95.94 129 LYS A O 1
ATOM 1068 N N . ILE A 1 130 ? -5.780 -5.415 14.562 1.00 93.75 130 ILE A N 1
ATOM 1069 C CA . ILE A 1 130 ? -7.068 -5.175 13.891 1.00 93.75 130 ILE A CA 1
ATOM 1070 C C . ILE A 1 130 ? -8.081 -6.253 14.268 1.00 93.75 130 ILE A C 1
ATOM 1072 O O . ILE A 1 130 ? -9.222 -5.923 14.578 1.00 93.75 130 ILE A O 1
ATOM 1076 N N . THR A 1 131 ? -7.672 -7.525 14.258 1.00 92.62 131 THR A N 1
ATOM 1077 C CA . THR A 1 131 ? -8.545 -8.645 14.649 1.00 92.62 131 THR A CA 1
ATOM 1078 C C . THR A 1 131 ? -9.053 -8.453 16.068 1.00 92.62 131 THR A C 1
ATOM 1080 O O . THR A 1 131 ? -10.259 -8.422 16.284 1.00 92.62 131 THR A O 1
ATOM 1083 N N . GLN A 1 132 ? -8.137 -8.204 17.005 1.00 94.81 132 GLN A N 1
ATOM 1084 C CA . GLN A 1 132 ? -8.476 -7.951 18.400 1.00 94.81 132 GLN A CA 1
ATOM 1085 C C . GLN A 1 132 ? -9.468 -6.787 18.548 1.00 94.81 132 GLN A C 1
ATOM 1087 O O . GLN A 1 132 ? -10.423 -6.880 19.316 1.00 94.81 132 GLN A O 1
ATOM 1092 N N . LEU A 1 133 ? -9.261 -5.690 17.814 1.00 94.00 133 LEU A N 1
ATOM 1093 C CA . LEU A 1 133 ? -10.153 -4.535 17.858 1.00 94.00 133 LEU A CA 1
ATOM 1094 C C . LEU A 1 133 ? -11.552 -4.855 17.308 1.00 94.00 133 LEU A C 1
ATOM 1096 O O . LEU A 1 133 ? -12.544 -4.442 17.908 1.00 94.00 133 LEU A O 1
ATOM 1100 N N . ILE A 1 134 ? -11.636 -5.572 16.182 1.00 92.19 134 ILE A N 1
ATOM 1101 C CA . ILE A 1 134 ? -12.908 -6.003 15.579 1.00 92.19 134 ILE A CA 1
ATOM 1102 C C . ILE A 1 134 ? -13.693 -6.856 16.578 1.00 92.19 134 ILE A C 1
ATOM 1104 O O . ILE A 1 134 ? -14.866 -6.567 16.827 1.00 92.19 134 ILE A O 1
ATOM 1108 N N . ASP A 1 135 ? -13.032 -7.842 17.183 1.00 92.12 135 ASP A N 1
ATOM 1109 C CA . ASP A 1 135 ? -13.645 -8.770 18.135 1.00 92.12 135 ASP A CA 1
ATOM 1110 C C . ASP A 1 135 ? -14.170 -8.035 19.380 1.00 92.12 135 ASP A C 1
ATOM 1112 O O . ASP A 1 135 ? -15.255 -8.335 19.876 1.00 92.12 135 ASP A O 1
ATOM 1116 N N . LEU A 1 136 ? -13.436 -7.024 19.861 1.00 94.06 136 LEU A N 1
ATOM 1117 C CA . LEU A 1 136 ? -13.832 -6.215 21.020 1.00 94.06 136 LEU A CA 1
ATOM 1118 C C . LEU A 1 136 ? -14.986 -5.253 20.732 1.00 94.06 136 LEU A C 1
ATOM 1120 O O . LEU A 1 136 ? -15.832 -5.026 21.599 1.00 94.06 136 LEU A O 1
ATOM 1124 N N . ILE A 1 137 ? -14.996 -4.629 19.553 1.00 92.19 137 ILE A N 1
ATOM 1125 C CA . ILE A 1 137 ? -16.018 -3.646 19.187 1.00 92.19 137 ILE A CA 1
ATOM 1126 C C . ILE A 1 137 ? -17.334 -4.339 18.825 1.00 92.19 137 ILE A C 1
ATOM 1128 O O . ILE A 1 137 ? -18.394 -3.795 19.134 1.00 92.19 137 ILE A O 1
ATOM 1132 N N . ASN A 1 138 ? -17.270 -5.518 18.198 1.00 86.94 138 ASN A N 1
ATOM 1133 C CA . ASN A 1 138 ? -18.427 -6.319 17.793 1.00 86.94 138 ASN A CA 1
ATOM 1134 C C . ASN A 1 138 ? -19.490 -5.513 17.010 1.00 86.94 138 ASN A C 1
ATOM 1136 O O . ASN A 1 138 ? -20.696 -5.661 17.204 1.00 86.94 138 ASN A O 1
ATOM 1140 N N . ILE A 1 139 ? -19.035 -4.611 16.134 1.00 85.06 139 ILE A N 1
ATOM 1141 C CA . ILE A 1 139 ? -19.886 -3.862 15.203 1.00 85.06 139 ILE A CA 1
ATOM 1142 C C . ILE A 1 139 ? -19.601 -4.374 13.800 1.00 85.06 139 ILE A C 1
ATOM 1144 O O . ILE A 1 139 ? -18.468 -4.307 13.323 1.00 85.06 139 ILE A O 1
ATOM 1148 N N . THR A 1 140 ? -20.647 -4.810 13.105 1.00 78.50 140 THR A N 1
ATOM 1149 C CA . THR A 1 140 ? -20.556 -5.137 11.684 1.00 78.50 140 THR A CA 1
ATOM 1150 C C . THR A 1 140 ? -20.322 -3.862 10.879 1.00 78.50 140 THR A C 1
ATOM 1152 O O . THR A 1 140 ? -21.134 -2.933 10.908 1.00 78.50 140 THR A O 1
ATOM 1155 N N . ILE A 1 141 ? -19.217 -3.820 10.142 1.00 77.06 141 ILE A N 1
ATOM 1156 C CA . ILE A 1 141 ? -18.914 -2.762 9.179 1.00 77.06 141 ILE A CA 1
ATOM 1157 C C . ILE A 1 141 ? -18.704 -3.372 7.798 1.00 77.06 141 ILE A C 1
ATOM 1159 O O . ILE A 1 141 ? -18.048 -4.401 7.656 1.00 77.06 141 ILE A O 1
ATOM 1163 N N . ASP A 1 142 ? -19.250 -2.714 6.780 1.00 76.06 142 ASP A N 1
ATOM 1164 C CA . ASP A 1 142 ? -19.037 -3.083 5.382 1.00 76.06 142 ASP A CA 1
ATOM 1165 C C . ASP A 1 142 ? -17.726 -2.469 4.881 1.00 76.06 142 ASP A C 1
ATOM 1167 O O . ASP A 1 142 ? -17.705 -1.505 4.115 1.00 76.06 142 ASP A O 1
ATOM 1171 N N . ILE A 1 143 ? -16.607 -2.950 5.427 1.00 69.19 143 ILE A N 1
ATOM 1172 C CA . ILE A 1 143 ? -15.284 -2.615 4.910 1.00 69.19 143 ILE A CA 1
ATOM 1173 C C . ILE A 1 143 ? -14.474 -3.892 4.767 1.00 69.19 143 ILE A C 1
ATOM 1175 O O . ILE A 1 143 ? -14.300 -4.664 5.710 1.00 69.19 143 ILE A O 1
ATOM 1179 N N . GLN A 1 144 ? -13.951 -4.090 3.561 1.00 80.12 144 GLN A N 1
ATOM 1180 C CA . GLN A 1 144 ? -13.099 -5.219 3.243 1.00 80.12 144 GLN A CA 1
ATOM 1181 C C . GLN A 1 144 ? -11.783 -5.119 4.023 1.00 80.12 144 GLN A C 1
ATOM 1183 O O . GLN A 1 144 ? -11.015 -4.166 3.875 1.00 80.12 144 GLN A O 1
ATOM 1188 N N . ARG A 1 145 ? -11.516 -6.125 4.856 1.00 82.50 145 ARG A N 1
ATOM 1189 C CA . ARG A 1 145 ? -10.219 -6.300 5.507 1.00 82.50 145 ARG A CA 1
ATOM 1190 C C . ARG A 1 145 ? -9.215 -6.839 4.499 1.00 82.50 145 ARG A C 1
ATOM 1192 O O . ARG A 1 145 ? -9.464 -7.851 3.842 1.00 82.50 145 ARG A O 1
ATOM 1199 N N . GLU A 1 146 ? -8.083 -6.166 4.402 1.00 82.12 146 GLU A N 1
ATOM 1200 C CA . GLU A 1 146 ? -6.975 -6.609 3.575 1.00 82.12 146 GLU A CA 1
ATOM 1201 C C . GLU A 1 146 ? -6.184 -7.680 4.323 1.00 82.12 146 GLU A C 1
ATOM 1203 O O . GLU A 1 146 ? -5.980 -7.590 5.533 1.00 82.12 146 GLU A O 1
ATOM 1208 N N . LYS A 1 147 ? -5.768 -8.724 3.609 1.00 84.06 147 LYS A N 1
ATOM 1209 C CA . LYS A 1 147 ? -4.935 -9.790 4.168 1.00 84.06 147 LYS A CA 1
ATOM 1210 C C . LYS A 1 147 ? -3.541 -9.670 3.592 1.00 84.06 147 LYS A C 1
ATOM 1212 O O . LYS A 1 147 ? -3.384 -9.345 2.417 1.00 84.06 147 LYS A O 1
ATOM 1217 N N . TYR A 1 148 ? -2.544 -9.970 4.415 1.00 87.00 148 TYR A N 1
ATOM 1218 C CA . TYR A 1 148 ? -1.175 -10.055 3.935 1.00 87.00 148 TYR A CA 1
ATOM 1219 C C . TYR A 1 148 ? -1.074 -11.095 2.813 1.00 87.00 148 TYR A C 1
ATOM 1221 O O . TYR A 1 148 ? -1.578 -12.216 2.938 1.00 87.00 148 TYR A O 1
ATOM 1229 N N . HIS A 1 149 ? -0.412 -10.720 1.722 1.00 85.25 149 HIS A N 1
ATOM 1230 C CA . HIS A 1 149 ? -0.220 -11.588 0.571 1.00 85.25 149 HIS A CA 1
ATOM 1231 C C . HIS A 1 149 ? 1.156 -11.366 -0.059 1.00 85.25 149 HIS A C 1
ATOM 1233 O O . HIS A 1 149 ? 1.663 -10.250 -0.110 1.00 85.25 149 HIS A O 1
ATOM 1239 N N . GLN A 1 150 ? 1.765 -12.438 -0.562 1.00 83.06 150 GLN A N 1
ATOM 1240 C CA . GLN A 1 150 ? 2.963 -12.336 -1.387 1.00 83.06 150 GLN A CA 1
ATOM 1241 C C . GLN A 1 150 ? 2.554 -12.345 -2.856 1.00 83.06 150 GLN A C 1
ATOM 1243 O O . GLN A 1 150 ? 2.061 -13.354 -3.357 1.00 83.06 150 GLN A O 1
ATOM 1248 N N . TYR A 1 151 ? 2.783 -11.227 -3.535 1.00 84.94 151 TYR A N 1
ATOM 1249 C CA . TYR A 1 151 ? 2.476 -11.060 -4.947 1.00 84.94 151 TYR A CA 1
ATOM 1250 C C . TYR A 1 151 ? 3.585 -11.666 -5.811 1.00 84.94 151 TYR A C 1
ATOM 1252 O O . TYR A 1 151 ? 4.773 -11.418 -5.578 1.00 84.94 151 TYR A O 1
ATOM 1260 N N . ASP A 1 152 ? 3.215 -12.389 -6.870 1.00 88.12 152 ASP A N 1
ATOM 1261 C CA . ASP A 1 152 ? 4.156 -12.663 -7.957 1.00 88.12 152 ASP A CA 1
ATOM 1262 C C . ASP A 1 152 ? 4.239 -11.450 -8.891 1.00 88.12 152 ASP A C 1
ATOM 1264 O O . ASP A 1 152 ? 3.482 -11.303 -9.850 1.00 88.12 152 ASP A O 1
ATOM 1268 N N . ILE A 1 153 ? 5.196 -10.570 -8.606 1.00 91.00 153 ILE A N 1
ATOM 1269 C CA . ILE A 1 153 ? 5.421 -9.339 -9.373 1.00 91.00 153 ILE A CA 1
ATOM 1270 C C . ILE A 1 153 ? 6.293 -9.549 -10.621 1.00 91.00 153 ILE A C 1
ATOM 1272 O O . ILE A 1 153 ? 6.597 -8.587 -11.330 1.00 91.00 153 ILE A O 1
ATOM 1276 N N . SER A 1 154 ? 6.725 -10.778 -10.918 1.00 89.69 154 SER A N 1
ATOM 1277 C CA . SER A 1 154 ? 7.699 -11.048 -11.988 1.00 89.69 154 SER A CA 1
ATOM 1278 C C . SER A 1 154 ? 7.180 -10.611 -13.358 1.00 89.69 154 SER A C 1
ATOM 1280 O O . SER A 1 154 ? 7.896 -9.982 -14.144 1.00 89.69 154 SER A O 1
ATOM 1282 N N . ASN A 1 155 ? 5.914 -10.917 -13.646 1.00 90.19 155 ASN A N 1
ATOM 1283 C CA . ASN A 1 155 ? 5.265 -10.533 -14.900 1.00 90.19 155 ASN A CA 1
ATOM 1284 C C . ASN A 1 155 ? 4.993 -9.028 -14.959 1.00 90.19 155 ASN A C 1
ATOM 1286 O O . ASN A 1 155 ? 5.162 -8.414 -16.014 1.00 90.19 155 ASN A O 1
ATOM 1290 N N . ASP A 1 156 ? 4.657 -8.417 -13.826 1.00 90.50 156 ASP A N 1
ATOM 1291 C CA . ASP A 1 156 ? 4.409 -6.981 -13.735 1.00 90.50 156 ASP A CA 1
ATOM 1292 C C . ASP A 1 156 ? 5.668 -6.170 -14.029 1.00 90.50 156 ASP A C 1
ATOM 1294 O O . ASP A 1 156 ? 5.627 -5.213 -14.805 1.00 90.50 156 ASP A O 1
ATOM 1298 N N . ILE A 1 157 ? 6.804 -6.586 -13.470 1.00 89.19 157 ILE A N 1
ATOM 1299 C CA . ILE A 1 157 ? 8.105 -5.965 -13.724 1.00 89.19 157 ILE A CA 1
ATOM 1300 C C . ILE A 1 157 ? 8.475 -6.090 -15.209 1.00 89.19 157 ILE A C 1
ATOM 1302 O O . ILE A 1 157 ? 8.856 -5.097 -15.837 1.00 89.19 157 ILE A O 1
ATOM 1306 N N . LYS A 1 158 ? 8.324 -7.283 -15.804 1.00 89.31 158 LYS A N 1
ATOM 1307 C CA . LYS A 1 158 ? 8.579 -7.505 -17.241 1.00 89.31 158 LYS A CA 1
ATOM 1308 C C . LYS A 1 158 ? 7.709 -6.602 -18.116 1.00 89.31 158 LYS A C 1
ATOM 1310 O O . LYS A 1 158 ? 8.209 -5.993 -19.066 1.00 89.31 158 LYS A O 1
ATOM 1315 N N . GLN A 1 159 ? 6.426 -6.487 -17.784 1.00 89.88 159 GLN A N 1
ATOM 1316 C CA . GLN A 1 159 ? 5.482 -5.632 -18.496 1.00 89.88 159 GLN A CA 1
ATOM 1317 C C . GLN A 1 159 ? 5.873 -4.153 -18.381 1.00 89.88 159 GLN A C 1
ATOM 1319 O O . GLN A 1 159 ? 5.914 -3.450 -19.391 1.00 89.88 159 GLN A O 1
ATOM 1324 N N . PHE A 1 160 ? 6.237 -3.690 -17.182 1.00 90.00 160 PHE A N 1
ATOM 1325 C CA . PHE A 1 160 ? 6.670 -2.312 -16.953 1.00 90.00 160 PHE A CA 1
ATOM 1326 C C . PHE A 1 160 ? 7.881 -1.936 -17.817 1.00 90.00 160 PHE A C 1
ATOM 1328 O O . PHE A 1 160 ? 7.875 -0.899 -18.488 1.00 90.00 160 PHE A O 1
ATOM 1335 N N . PHE A 1 161 ? 8.914 -2.782 -17.849 1.00 87.69 161 PHE A N 1
ATOM 1336 C CA . PHE A 1 161 ? 10.100 -2.511 -18.663 1.00 87.69 161 PHE A CA 1
ATOM 1337 C C . PHE A 1 161 ? 9.810 -2.580 -20.163 1.00 87.69 161 PHE A C 1
ATOM 1339 O O . PHE A 1 161 ? 10.320 -1.743 -20.908 1.00 87.69 161 PHE A O 1
ATOM 1346 N N . SER A 1 162 ? 8.954 -3.506 -20.603 1.00 87.06 162 SER A N 1
ATOM 1347 C CA . SER A 1 162 ? 8.529 -3.602 -22.007 1.00 87.06 162 SER A CA 1
ATOM 1348 C C . SER A 1 162 ? 7.821 -2.324 -22.465 1.00 87.06 162 SER A C 1
ATOM 1350 O O . SER A 1 162 ? 8.170 -1.760 -23.503 1.00 87.06 162 SER A O 1
ATOM 1352 N N . ASN A 1 163 ? 6.902 -1.804 -21.646 1.00 86.06 163 ASN A N 1
ATOM 1353 C CA . ASN A 1 163 ? 6.197 -0.551 -21.919 1.00 86.06 163 ASN A CA 1
ATOM 1354 C C . ASN A 1 163 ? 7.158 0.647 -21.920 1.00 86.06 163 ASN A C 1
ATOM 1356 O O . ASN A 1 163 ? 7.157 1.440 -22.858 1.00 86.06 163 ASN A O 1
ATOM 1360 N N . THR A 1 164 ? 8.051 0.732 -20.927 1.00 84.00 164 THR A N 1
ATOM 1361 C CA . THR A 1 164 ? 9.051 1.812 -20.833 1.00 84.00 164 THR A CA 1
ATOM 1362 C C . THR A 1 164 ? 9.986 1.834 -22.052 1.00 84.00 164 THR A C 1
ATOM 1364 O O . THR A 1 164 ? 10.365 2.899 -22.544 1.00 84.00 164 THR A O 1
ATOM 1367 N N . LEU A 1 165 ? 10.386 0.662 -22.558 1.00 75.81 165 LEU A N 1
ATOM 1368 C CA . LEU A 1 165 ? 11.200 0.543 -23.772 1.00 75.81 165 LEU A CA 1
ATOM 1369 C C . LEU A 1 165 ? 10.429 0.993 -25.015 1.00 75.81 165 LEU A C 1
ATOM 1371 O O . LEU A 1 165 ? 10.988 1.697 -25.858 1.00 75.81 165 LEU A O 1
ATOM 1375 N N . HIS A 1 166 ? 9.152 0.623 -25.118 1.00 76.75 166 HIS A N 1
ATOM 1376 C CA . HIS A 1 166 ? 8.291 1.042 -26.220 1.00 76.75 166 HIS A CA 1
ATOM 1377 C C . HIS A 1 166 ? 8.090 2.566 -26.239 1.00 76.75 166 HIS A C 1
ATOM 1379 O O . HIS A 1 166 ? 8.209 3.191 -27.294 1.00 76.75 166 HIS A O 1
ATOM 1385 N N . GLU A 1 167 ? 7.850 3.186 -25.081 1.00 81.38 167 GLU A N 1
ATOM 1386 C CA . GLU A 1 167 ? 7.747 4.645 -24.936 1.00 81.38 167 GLU A CA 1
ATOM 1387 C C . GLU A 1 167 ? 9.030 5.346 -25.396 1.00 81.38 167 GLU A C 1
ATOM 1389 O O . GLU A 1 167 ? 8.981 6.222 -26.259 1.00 81.38 167 GLU A O 1
ATOM 1394 N N . LYS A 1 168 ? 10.199 4.898 -24.918 1.00 78.75 168 LYS A N 1
ATOM 1395 C CA . LYS A 1 168 ? 11.498 5.453 -25.338 1.00 78.75 168 LYS A CA 1
ATOM 1396 C C . LYS A 1 168 ? 11.757 5.297 -26.834 1.00 78.75 168 LYS A C 1
ATOM 1398 O O . LYS A 1 168 ? 12.320 6.195 -27.461 1.00 78.75 168 LYS A O 1
ATOM 1403 N N . ARG A 1 169 ? 11.360 4.166 -27.424 1.00 74.25 169 ARG A N 1
ATOM 1404 C CA . ARG A 1 169 ? 11.471 3.943 -28.871 1.00 74.25 169 ARG A CA 1
ATOM 1405 C C . ARG A 1 169 ? 10.601 4.934 -29.641 1.00 74.25 169 ARG A C 1
ATOM 1407 O O . ARG A 1 169 ? 11.070 5.506 -30.622 1.00 74.25 169 ARG A O 1
ATOM 1414 N N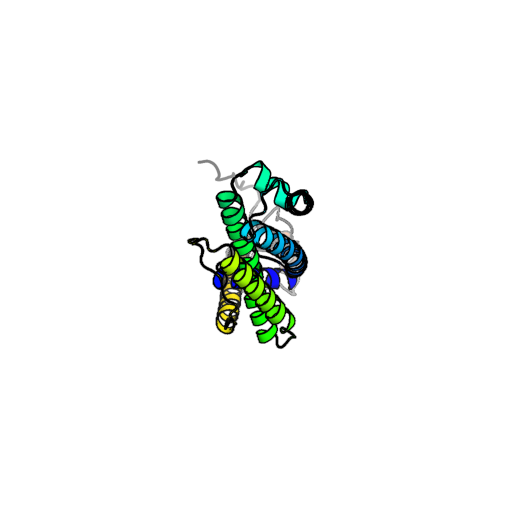 . ASN A 1 170 ? 9.374 5.171 -29.186 1.00 82.38 170 ASN A N 1
ATOM 1415 C CA . ASN A 1 170 ? 8.478 6.154 -29.791 1.00 82.38 170 ASN A CA 1
ATOM 1416 C C . ASN A 1 170 ? 9.024 7.582 -29.665 1.00 82.38 170 ASN A C 1
ATOM 1418 O O . ASN A 1 170 ? 9.030 8.308 -30.658 1.00 82.38 170 ASN A O 1
ATOM 1422 N N . GLU A 1 171 ? 9.549 7.965 -28.497 1.00 83.88 171 GLU A N 1
ATOM 1423 C CA . GLU A 1 171 ? 10.214 9.261 -28.298 1.00 83.88 171 GLU A CA 1
ATOM 1424 C C . GLU A 1 171 ? 11.411 9.431 -29.240 1.00 83.88 171 GLU A C 1
ATOM 1426 O O . GLU A 1 171 ? 11.571 10.483 -29.859 1.00 83.88 171 GLU A O 1
ATOM 1431 N N . PHE A 1 172 ? 12.241 8.396 -29.399 1.00 78.19 172 PHE A N 1
ATOM 1432 C CA . PHE A 1 172 ? 13.363 8.424 -30.334 1.00 78.19 172 PHE A CA 1
ATOM 1433 C C . PHE A 1 172 ? 12.892 8.594 -31.782 1.00 78.19 172 PHE A C 1
ATOM 1435 O O . PHE A 1 172 ? 13.441 9.421 -32.507 1.00 78.19 172 PHE A O 1
ATOM 1442 N N . ILE A 1 173 ? 11.856 7.861 -32.202 1.00 78.81 173 ILE A N 1
ATOM 1443 C CA . ILE A 1 173 ? 11.269 7.993 -33.544 1.00 78.81 173 ILE A CA 1
ATOM 1444 C C . ILE A 1 173 ? 10.733 9.413 -33.757 1.00 78.81 173 ILE A C 1
ATOM 1446 O O . ILE A 1 173 ? 10.983 10.001 -34.807 1.00 78.81 173 ILE A O 1
ATOM 1450 N N . GLN A 1 174 ? 10.030 9.985 -32.778 1.00 82.88 174 GLN A N 1
ATOM 1451 C CA . GLN A 1 174 ? 9.518 11.355 -32.859 1.00 82.88 174 GLN A CA 1
ATOM 1452 C C . GLN A 1 174 ? 10.645 12.388 -32.925 1.00 82.88 174 GLN A C 1
ATOM 1454 O O . GLN A 1 174 ? 10.609 13.272 -33.780 1.00 82.88 174 GLN A O 1
ATOM 1459 N N . ARG A 1 175 ? 11.681 12.256 -32.087 1.00 74.12 175 ARG A N 1
ATOM 1460 C CA . ARG A 1 175 ? 12.864 13.128 -32.142 1.00 74.12 175 ARG A CA 1
ATOM 1461 C C . ARG A 1 175 ? 13.572 13.012 -33.481 1.00 74.12 175 ARG A C 1
ATOM 1463 O O . ARG A 1 175 ? 13.898 14.035 -34.064 1.00 74.12 175 ARG A O 1
ATOM 1470 N N . LYS A 1 176 ? 13.760 11.796 -33.998 1.00 74.12 176 LYS A N 1
ATOM 1471 C CA . LYS A 1 176 ? 14.358 11.569 -35.316 1.00 74.12 176 LYS A CA 1
ATOM 1472 C C . LYS A 1 176 ? 13.538 12.236 -36.420 1.00 74.12 176 LYS A C 1
ATOM 1474 O O . LYS A 1 176 ? 14.117 12.955 -37.217 1.00 74.12 176 LYS A O 1
ATOM 1479 N N . LYS A 1 177 ? 12.208 12.088 -36.421 1.00 77.44 177 LYS A N 1
ATOM 1480 C CA . LYS A 1 177 ? 11.326 12.796 -37.367 1.00 77.44 177 LYS A CA 1
ATOM 1481 C C . LYS A 1 177 ? 11.465 14.319 -37.261 1.00 77.44 177 LYS A C 1
ATOM 1483 O O . LYS A 1 177 ? 11.512 14.989 -38.282 1.00 77.44 177 LYS A O 1
ATOM 1488 N N . SER A 1 178 ? 11.567 14.860 -36.045 1.00 73.38 178 SER A N 1
ATOM 1489 C CA . SER A 1 178 ? 11.811 16.292 -35.822 1.00 73.38 178 SER A CA 1
ATOM 1490 C C . SER A 1 178 ? 13.173 16.742 -36.374 1.00 73.38 178 SER A C 1
ATOM 1492 O O . SER A 1 178 ? 13.247 17.731 -37.097 1.00 73.38 178 SER A O 1
ATOM 1494 N N . TYR A 1 179 ? 14.242 15.979 -36.126 1.00 62.03 179 TYR A N 1
ATOM 1495 C CA . TYR A 1 179 ? 15.567 16.241 -36.698 1.00 62.03 179 TYR A CA 1
ATOM 1496 C C . TYR A 1 179 ? 15.592 16.128 -38.221 1.00 62.03 179 TYR A C 1
ATOM 1498 O O . TYR A 1 179 ? 16.199 16.971 -38.872 1.00 62.03 179 TYR A O 1
ATOM 1506 N N . ASP A 1 180 ? 14.940 15.117 -38.793 1.00 60.31 180 ASP A N 1
ATOM 1507 C CA . ASP A 1 180 ? 14.846 14.950 -40.241 1.00 60.31 180 ASP A CA 1
ATOM 1508 C C . ASP A 1 180 ? 14.095 16.145 -40.855 1.00 60.31 180 ASP A C 1
ATOM 1510 O O . ASP A 1 180 ? 14.576 16.719 -41.828 1.00 60.31 180 ASP A O 1
ATOM 1514 N N . ASN A 1 181 ? 13.014 16.624 -40.226 1.00 57.12 181 ASN A N 1
ATOM 1515 C CA . ASN A 1 181 ? 12.321 17.850 -40.642 1.00 57.12 181 ASN A CA 1
ATOM 1516 C C . ASN A 1 181 ? 13.223 19.100 -40.564 1.00 57.12 181 ASN A C 1
ATOM 1518 O O . ASN A 1 181 ? 13.198 19.924 -41.475 1.00 57.12 181 ASN A O 1
ATOM 1522 N N . LEU A 1 182 ? 14.058 19.227 -39.526 1.00 55.09 182 LEU A N 1
ATOM 1523 C CA . LEU A 1 182 ? 15.028 20.326 -39.396 1.00 55.09 182 LEU A CA 1
ATOM 1524 C C . LEU A 1 182 ? 16.158 20.239 -40.434 1.00 55.09 182 LEU A C 1
ATOM 1526 O O . LEU A 1 182 ? 16.618 21.263 -40.933 1.00 55.09 182 LEU A O 1
ATOM 1530 N N . LYS A 1 183 ? 16.591 19.027 -40.798 1.00 50.16 183 LYS A N 1
ATOM 1531 C CA . LYS A 1 183 ? 17.666 18.784 -41.773 1.00 50.16 183 LYS A CA 1
ATOM 1532 C C . LYS A 1 183 ? 17.282 19.207 -43.195 1.00 50.16 183 LYS A C 1
ATOM 1534 O O . LYS A 1 183 ? 18.159 19.547 -43.981 1.00 50.16 183 LYS A O 1
ATOM 1539 N N . PHE A 1 184 ? 15.986 19.230 -43.509 1.00 51.06 184 PHE A N 1
ATOM 1540 C CA . PHE A 1 184 ? 15.455 19.779 -44.761 1.00 51.06 184 PHE A CA 1
ATOM 1541 C C . PHE A 1 184 ? 15.054 21.263 -44.664 1.00 51.06 184 PHE A C 1
ATOM 1543 O O . PHE A 1 184 ? 14.701 21.858 -45.677 1.00 51.06 184 PHE A O 1
ATOM 1550 N N . GLN A 1 185 ? 15.137 21.873 -43.475 1.00 47.94 185 GLN A N 1
ATOM 1551 C CA . GLN A 1 185 ? 14.851 23.294 -43.235 1.00 47.94 185 GLN A CA 1
ATOM 1552 C C . GLN A 1 185 ? 16.098 24.128 -42.909 1.00 47.94 185 GLN A C 1
ATOM 1554 O O . GLN A 1 185 ? 15.990 25.348 -42.783 1.00 47.94 185 GLN A O 1
ATOM 1559 N N . SER A 1 186 ? 17.284 23.525 -42.760 1.00 51.53 186 SER A N 1
ATOM 1560 C CA . SER A 1 186 ? 18.488 24.288 -42.440 1.00 51.53 186 SER A CA 1
ATOM 1561 C C . SER A 1 186 ? 18.954 25.080 -43.660 1.00 51.53 186 SER A C 1
ATOM 1563 O O . SER A 1 186 ? 19.747 24.602 -44.469 1.00 51.53 186 SER A O 1
ATOM 1565 N N . PHE A 1 187 ? 18.520 26.334 -43.747 1.00 62.72 187 PHE A N 1
ATOM 1566 C CA . PHE A 1 187 ? 19.131 27.377 -44.568 1.00 62.72 187 PHE A CA 1
ATOM 1567 C C . PHE A 1 187 ? 20.539 27.739 -44.056 1.00 62.72 187 PHE A C 1
ATOM 1569 O O . PHE A 1 187 ? 20.912 28.893 -44.139 1.00 62.72 187 PHE A O 1
ATOM 1576 N N . MET A 1 188 ? 21.318 26.822 -43.471 1.00 69.88 188 MET A N 1
ATOM 1577 C CA . MET A 1 188 ? 22.676 27.104 -42.996 1.00 69.88 188 MET A CA 1
ATOM 1578 C C . MET A 1 188 ? 23.698 26.359 -43.846 1.00 69.88 188 MET A C 1
ATOM 1580 O O . MET A 1 188 ? 23.504 25.204 -44.222 1.00 69.88 188 MET A O 1
ATOM 1584 N N . CYS A 1 189 ? 24.801 27.031 -44.149 1.00 75.06 189 CYS A N 1
ATOM 1585 C CA . CYS A 1 189 ? 25.938 26.445 -44.836 1.00 75.06 189 CYS A CA 1
ATOM 1586 C C . CYS A 1 189 ? 26.587 25.366 -43.965 1.00 75.06 189 CYS A C 1
ATOM 1588 O O . CYS A 1 189 ? 27.012 25.644 -42.851 1.00 75.06 189 CYS A O 1
ATOM 1590 N N . TYR A 1 190 ? 26.756 24.161 -44.500 1.00 75.50 190 TYR A N 1
ATOM 1591 C CA . TYR A 1 190 ? 27.357 23.027 -43.797 1.00 75.50 190 TYR A CA 1
ATOM 1592 C C . TYR A 1 190 ? 28.835 23.234 -43.414 1.00 75.50 190 TYR A C 1
ATOM 1594 O O . TYR A 1 190 ? 29.320 22.593 -42.489 1.00 75.50 190 TYR A O 1
ATOM 1602 N N . ASN A 1 191 ? 29.568 24.108 -44.116 1.00 80.31 191 ASN A N 1
ATOM 1603 C CA . ASN A 1 191 ? 30.994 24.339 -43.853 1.00 80.31 191 ASN A CA 1
ATOM 1604 C C . ASN A 1 191 ? 31.242 25.454 -42.830 1.00 80.31 191 ASN A C 1
ATOM 1606 O O . ASN A 1 191 ? 32.066 25.282 -41.940 1.00 80.31 191 ASN A O 1
ATOM 1610 N N . CYS A 1 192 ? 30.546 26.591 -42.942 1.00 79.81 192 CYS A N 1
ATOM 1611 C CA . CYS A 1 192 ? 30.721 27.703 -41.999 1.00 79.81 192 CYS A CA 1
ATOM 1612 C C . CYS A 1 192 ? 29.673 27.741 -40.876 1.00 79.81 192 CYS A C 1
ATOM 1614 O O . CYS A 1 192 ? 29.829 28.525 -39.951 1.00 79.81 192 CYS A O 1
ATOM 1616 N N . ASN A 1 193 ? 28.629 26.902 -40.926 1.00 76.19 193 ASN A N 1
ATOM 1617 C CA . ASN A 1 193 ? 27.484 26.917 -40.003 1.00 76.19 193 ASN A CA 1
ATOM 1618 C C . ASN A 1 193 ? 26.748 28.270 -39.913 1.00 76.19 193 ASN A C 1
ATOM 1620 O O . ASN A 1 193 ? 26.030 28.520 -38.949 1.00 76.19 193 ASN A O 1
ATOM 1624 N N . GLU A 1 194 ? 26.878 29.124 -40.930 1.00 76.44 194 GLU A N 1
ATOM 1625 C CA . GLU A 1 194 ? 26.179 30.410 -41.013 1.00 76.44 194 GLU A CA 1
ATOM 1626 C C . GLU A 1 194 ? 25.009 30.349 -42.001 1.00 76.44 194 GLU A C 1
ATOM 1628 O O . GLU A 1 194 ? 25.030 29.585 -42.974 1.00 76.44 194 GLU A O 1
ATOM 1633 N N . TYR A 1 195 ? 23.999 31.198 -41.790 1.00 70.62 195 TYR A N 1
ATOM 1634 C CA . TYR A 1 195 ? 22.957 31.440 -42.787 1.00 70.62 195 TYR A CA 1
ATOM 1635 C C . TYR A 1 195 ? 23.572 32.156 -44.006 1.00 70.62 195 TYR A C 1
ATOM 1637 O O . TYR A 1 195 ? 24.141 33.238 -43.860 1.00 70.62 195 TYR A O 1
ATOM 1645 N N . PRO A 1 196 ? 23.495 31.582 -45.219 1.00 66.75 196 PRO A N 1
ATOM 1646 C CA . PRO A 1 196 ? 24.110 32.139 -46.403 1.00 66.75 196 PRO A CA 1
ATOM 1647 C C . PRO A 1 196 ? 23.333 33.373 -46.860 1.00 66.75 196 PRO A C 1
ATOM 1649 O O . PRO A 1 196 ? 22.170 33.276 -47.243 1.00 66.75 196 PRO A O 1
ATOM 1652 N N . ALA A 1 197 ? 24.007 34.521 -46.914 1.00 58.59 197 ALA A N 1
ATOM 1653 C CA . ALA A 1 197 ? 23.471 35.719 -47.565 1.00 58.59 197 ALA A CA 1
ATOM 1654 C C . ALA A 1 197 ? 23.203 35.496 -49.069 1.00 58.59 197 ALA A C 1
ATOM 1656 O O . ALA A 1 197 ? 22.321 36.124 -49.646 1.00 58.59 197 ALA A O 1
ATOM 1657 N N . ALA A 1 198 ? 23.946 34.575 -49.693 1.00 62.72 198 ALA A N 1
ATOM 1658 C CA . ALA A 1 198 ? 23.743 34.114 -51.060 1.00 62.72 198 ALA A CA 1
ATOM 1659 C C . ALA A 1 198 ? 23.925 32.592 -51.132 1.00 62.72 198 ALA A C 1
ATOM 1661 O O . ALA A 1 198 ? 24.934 32.038 -50.672 1.00 62.72 198 ALA A O 1
ATOM 1662 N N . THR A 1 199 ? 22.935 31.914 -51.709 1.00 68.31 199 THR A N 1
ATOM 1663 C CA . THR A 1 199 ? 22.942 30.460 -51.878 1.00 68.31 199 THR A CA 1
ATOM 1664 C C . THR A 1 199 ? 23.445 30.087 -53.266 1.00 68.31 199 THR A C 1
ATOM 1666 O O . THR A 1 199 ? 23.174 30.759 -54.262 1.00 68.31 199 THR A O 1
ATOM 1669 N N . ALA A 1 200 ? 24.203 28.997 -53.326 1.00 70.19 200 ALA A N 1
ATOM 1670 C CA . ALA A 1 200 ? 24.561 28.352 -54.575 1.00 70.19 200 ALA A CA 1
ATOM 1671 C C . ALA A 1 200 ? 23.757 27.057 -54.685 1.00 70.19 200 ALA A C 1
ATOM 1673 O O . ALA A 1 200 ? 23.769 26.230 -53.770 1.00 70.19 200 ALA A O 1
ATOM 1674 N N . LEU A 1 201 ? 23.059 26.880 -55.802 1.00 74.75 201 LEU A N 1
ATOM 1675 C CA . LEU A 1 201 ? 22.453 25.604 -56.149 1.00 74.75 201 LEU A CA 1
ATOM 1676 C C . LEU A 1 201 ? 23.431 24.800 -56.989 1.00 74.75 201 LEU A C 1
ATOM 1678 O O . LEU A 1 201 ? 23.997 25.288 -57.963 1.00 74.75 201 LEU A O 1
ATOM 1682 N N . LEU A 1 202 ? 23.593 23.531 -56.646 1.00 78.56 202 LEU A N 1
ATOM 1683 C CA . LEU A 1 202 ? 24.237 22.593 -57.551 1.00 78.56 202 LEU A CA 1
ATOM 1684 C C . LEU A 1 202 ? 23.325 22.260 -58.745 1.00 78.56 202 LEU A C 1
ATOM 1686 O O . LEU A 1 202 ? 22.105 22.354 -58.617 1.00 78.56 202 LEU A O 1
ATOM 1690 N N . PRO A 1 203 ? 23.867 21.724 -59.856 1.00 77.12 203 PRO A N 1
ATOM 1691 C CA . PRO A 1 203 ? 23.076 21.215 -60.982 1.00 77.12 203 PRO A CA 1
ATOM 1692 C C . PRO A 1 203 ? 22.090 20.103 -60.593 1.00 77.12 203 PRO A C 1
ATOM 1694 O O . PRO A 1 203 ? 21.134 19.824 -61.306 1.00 77.12 203 PRO A O 1
ATOM 1697 N N . CYS A 1 204 ? 22.313 19.445 -59.449 1.00 77.69 204 CYS A N 1
ATOM 1698 C CA . CYS A 1 204 ? 21.381 18.484 -58.861 1.00 77.69 204 CYS A CA 1
ATOM 1699 C C . CYS A 1 204 ? 20.298 19.126 -57.975 1.00 77.69 204 CYS A C 1
ATOM 1701 O O . CYS A 1 204 ? 19.623 18.398 -57.251 1.00 77.69 204 CYS A O 1
ATOM 1703 N N . CYS A 1 205 ? 20.163 20.454 -58.008 1.00 76.06 205 CYS A N 1
ATOM 1704 C CA . CYS A 1 205 ? 19.222 21.275 -57.241 1.00 76.06 205 CYS A CA 1
ATOM 1705 C C . CYS A 1 205 ? 19.374 21.204 -55.711 1.00 76.06 205 CYS A C 1
ATOM 1707 O O . CYS A 1 205 ? 18.488 21.643 -54.985 1.00 76.06 205 CYS A O 1
ATOM 1709 N N . HIS A 1 206 ? 20.496 20.689 -55.200 1.00 78.38 206 HIS A N 1
ATOM 1710 C CA . HIS A 1 206 ? 20.795 20.726 -53.768 1.00 78.38 206 HIS A CA 1
ATOM 1711 C C . HIS A 1 206 ? 21.576 21.990 -53.402 1.00 78.38 206 HIS A C 1
ATOM 1713 O O . HIS A 1 206 ? 22.537 22.348 -54.086 1.00 78.38 206 HIS A O 1
ATOM 1719 N N . SER A 1 207 ? 21.198 22.605 -52.281 1.00 75.31 207 SER A N 1
ATOM 1720 C CA . SER A 1 207 ? 21.944 23.665 -51.600 1.00 75.31 207 SER A CA 1
ATOM 1721 C C . SER A 1 207 ? 22.333 23.156 -50.214 1.00 75.31 207 SER A C 1
ATOM 1723 O O . SER A 1 207 ? 21.472 22.739 -49.446 1.00 75.31 207 SER A O 1
ATOM 1725 N N . PHE A 1 208 ? 23.630 23.126 -49.916 1.00 74.00 208 PHE A N 1
ATOM 1726 C CA . PHE A 1 208 ? 24.147 22.741 -48.593 1.00 74.00 208 PHE A CA 1
ATOM 1727 C C . PHE A 1 208 ? 25.398 23.536 -48.186 1.00 74.00 208 PHE A C 1
ATOM 1729 O O . PHE A 1 208 ? 25.865 23.399 -47.062 1.00 74.00 208 PHE A O 1
ATOM 1736 N N . LEU A 1 209 ? 25.943 24.383 -49.067 1.00 76.81 209 LEU A N 1
ATOM 1737 C CA . LEU A 1 209 ? 27.040 25.309 -48.777 1.00 76.81 209 LEU A CA 1
ATOM 1738 C C . LEU A 1 209 ? 26.653 26.717 -49.232 1.00 76.81 209 LEU A C 1
ATOM 1740 O O . LEU A 1 209 ? 25.942 26.880 -50.224 1.00 76.81 209 LEU A O 1
ATOM 1744 N N . CYS A 1 210 ? 27.153 27.737 -48.535 1.00 80.88 210 CYS A N 1
ATOM 1745 C CA . CYS A 1 210 ? 27.110 29.107 -49.033 1.00 80.88 210 CYS A CA 1
ATOM 1746 C C . CYS A 1 210 ? 27.998 29.245 -50.277 1.00 80.88 210 CYS A C 1
ATOM 1748 O O . CYS A 1 210 ? 28.922 28.451 -50.492 1.00 80.88 210 CYS A O 1
ATOM 1750 N N . ILE A 1 211 ? 27.743 30.291 -51.066 1.00 82.19 211 ILE A N 1
ATOM 1751 C CA . ILE A 1 211 ? 28.490 30.570 -52.298 1.00 82.19 211 ILE A CA 1
ATOM 1752 C C . ILE A 1 211 ? 30.011 30.644 -52.070 1.00 82.19 211 ILE A C 1
ATOM 1754 O O . ILE A 1 211 ? 30.783 30.091 -52.846 1.00 82.19 211 ILE A O 1
ATOM 1758 N N . HIS A 1 212 ? 30.457 31.228 -50.956 1.00 84.88 212 HIS A N 1
ATOM 1759 C CA . HIS A 1 212 ? 31.883 31.357 -50.656 1.00 84.88 212 HIS A CA 1
ATOM 1760 C C . HIS A 1 212 ? 32.536 30.016 -50.319 1.00 84.88 212 HIS A C 1
ATOM 1762 O O . HIS A 1 212 ? 33.623 29.716 -50.811 1.00 84.88 212 HIS A O 1
ATOM 1768 N N . CYS A 1 213 ? 31.876 29.185 -49.508 1.00 81.69 213 CYS A N 1
ATOM 1769 C CA . CYS A 1 213 ? 32.421 27.886 -49.126 1.00 81.69 213 CYS A CA 1
ATOM 1770 C C . CYS A 1 213 ? 32.458 26.909 -50.303 1.00 81.69 213 CYS A C 1
ATOM 1772 O O . CYS A 1 213 ? 33.410 26.139 -50.409 1.00 81.69 213 CYS A O 1
ATOM 1774 N N . ILE A 1 214 ? 31.464 26.941 -51.198 1.00 80.81 214 ILE A N 1
ATOM 1775 C CA . ILE A 1 214 ? 31.465 26.052 -52.364 1.00 80.81 214 ILE A CA 1
ATOM 1776 C C . ILE A 1 214 ? 32.508 26.474 -53.401 1.00 80.81 214 ILE A C 1
ATOM 1778 O O . ILE A 1 214 ? 33.204 25.622 -53.941 1.00 80.81 214 ILE A O 1
ATOM 1782 N N . GLU A 1 215 ? 32.696 27.778 -53.620 1.00 83.00 215 GLU A N 1
ATOM 1783 C CA . GLU A 1 215 ? 33.729 28.287 -54.526 1.00 83.00 215 GLU A CA 1
ATOM 1784 C C . GLU A 1 215 ? 35.140 28.028 -53.998 1.00 83.00 215 GLU A C 1
ATOM 1786 O O . GLU A 1 215 ? 36.024 27.661 -54.771 1.00 83.00 215 GLU A O 1
ATOM 1791 N N . ALA A 1 216 ? 35.358 28.178 -52.689 1.00 82.94 216 ALA A N 1
ATOM 1792 C CA . ALA A 1 216 ? 36.621 27.809 -52.058 1.00 82.94 216 ALA A CA 1
ATOM 1793 C C . ALA A 1 216 ? 36.908 26.309 -52.235 1.00 82.94 216 ALA A C 1
ATOM 1795 O O . ALA A 1 216 ? 38.011 25.942 -52.635 1.00 82.94 216 ALA A O 1
ATOM 1796 N N . ALA A 1 217 ? 35.898 25.457 -52.027 1.00 78.31 217 ALA A N 1
ATOM 1797 C CA . ALA A 1 217 ? 36.023 24.012 -52.197 1.00 78.31 217 ALA A CA 1
ATOM 1798 C C . ALA A 1 217 ? 36.277 23.595 -53.658 1.00 78.31 217 ALA A C 1
ATOM 1800 O O . ALA A 1 217 ? 37.018 22.646 -53.898 1.00 78.31 217 ALA A O 1
ATOM 1801 N N . MET A 1 218 ? 35.694 24.299 -54.636 1.00 76.94 218 MET A N 1
ATOM 1802 C CA . MET A 1 218 ? 35.943 24.063 -56.067 1.00 76.94 218 MET A CA 1
ATOM 1803 C C . MET A 1 218 ? 37.335 24.510 -56.521 1.00 76.94 218 MET A C 1
ATOM 1805 O O . MET A 1 218 ? 37.861 23.950 -57.476 1.00 76.94 218 MET A O 1
ATOM 1809 N N . LYS A 1 219 ? 37.927 25.509 -55.856 1.00 77.69 219 LYS A N 1
ATOM 1810 C CA . LYS A 1 219 ? 39.290 25.989 -56.141 1.00 77.69 219 LYS A CA 1
ATOM 1811 C C . LYS A 1 219 ? 40.372 25.142 -55.479 1.00 77.69 219 LYS A C 1
ATOM 1813 O O . LYS A 1 219 ? 41.495 25.110 -55.969 1.00 77.69 219 LYS A O 1
ATOM 1818 N N . SER A 1 220 ? 40.065 24.479 -54.367 1.00 72.69 220 SER A N 1
ATOM 1819 C CA . SER A 1 220 ? 40.962 23.476 -53.805 1.00 72.69 220 SER A CA 1
ATOM 1820 C C . SER A 1 220 ? 40.836 22.189 -54.621 1.00 72.69 220 SER A C 1
ATOM 1822 O O . SER A 1 220 ? 39.804 21.523 -54.548 1.00 72.69 220 SER A O 1
ATOM 1824 N N . ASP A 1 221 ? 41.889 21.801 -55.346 1.00 59.88 221 ASP A N 1
ATOM 1825 C CA . ASP A 1 221 ? 41.970 20.548 -56.130 1.00 59.88 221 ASP A CA 1
ATOM 1826 C C . ASP A 1 221 ? 41.691 19.265 -55.314 1.00 59.88 221 ASP A C 1
ATOM 1828 O O . ASP A 1 221 ? 41.648 18.160 -55.853 1.00 59.88 221 ASP A O 1
ATOM 1832 N N . SER A 1 222 ? 41.498 19.384 -53.999 1.00 56.66 222 SER A N 1
ATOM 1833 C CA . SER A 1 222 ? 41.375 18.268 -53.077 1.00 56.66 222 SER A CA 1
ATOM 1834 C C . SER A 1 222 ? 39.952 17.769 -52.808 1.00 56.66 222 SER A C 1
ATOM 1836 O O . SER A 1 222 ? 39.864 16.623 -52.375 1.00 56.66 222 SER A O 1
ATOM 1838 N N . PHE A 1 223 ? 38.840 18.507 -53.020 1.00 53.66 223 PHE A N 1
ATOM 1839 C CA . PHE A 1 223 ? 37.585 18.044 -52.373 1.00 53.66 223 PHE A CA 1
ATOM 1840 C C . PHE A 1 223 ? 36.187 18.354 -52.959 1.00 53.66 223 PHE A C 1
ATOM 1842 O O . PHE A 1 223 ? 35.198 18.009 -52.315 1.00 53.66 223 PHE A O 1
ATOM 1849 N N . ALA A 1 224 ? 36.012 18.891 -54.172 1.00 58.94 224 ALA A N 1
ATOM 1850 C CA . ALA A 1 224 ? 34.656 19.197 -54.683 1.00 58.94 224 ALA A CA 1
ATOM 1851 C C . ALA A 1 224 ? 34.247 18.462 -55.969 1.00 58.94 224 ALA A C 1
ATOM 1853 O O . ALA A 1 224 ? 33.577 19.029 -56.826 1.00 58.94 224 ALA A O 1
ATOM 1854 N N . SER A 1 225 ? 34.590 17.179 -56.123 1.00 64.12 225 SER A N 1
ATOM 1855 C CA . SER A 1 225 ? 34.135 16.428 -57.303 1.00 64.12 225 SER A CA 1
ATOM 1856 C C . SER A 1 225 ? 32.710 15.876 -57.187 1.00 64.12 225 SER A C 1
ATOM 1858 O O . SER A 1 225 ? 32.187 15.447 -58.208 1.00 64.12 225 SER A O 1
ATOM 1860 N N . LYS A 1 226 ? 32.049 15.871 -56.012 1.00 77.75 226 LYS A N 1
ATOM 1861 C CA . LYS A 1 226 ? 30.707 15.271 -55.820 1.00 77.75 226 LYS A CA 1
ATOM 1862 C C . LYS A 1 226 ? 29.821 16.025 -54.815 1.00 77.75 226 LYS A C 1
ATOM 1864 O O . LYS A 1 226 ? 30.300 16.570 -53.830 1.00 77.75 226 LYS A O 1
ATOM 1869 N N . CYS A 1 227 ? 28.509 16.011 -55.048 1.00 77.75 227 CYS A N 1
ATOM 1870 C CA . CYS A 1 227 ? 27.483 16.534 -54.144 1.00 77.75 227 CYS A CA 1
ATOM 1871 C C . CYS A 1 227 ? 27.364 15.652 -52.890 1.00 77.75 227 CYS A C 1
ATOM 1873 O O . CYS A 1 227 ? 27.165 14.448 -53.017 1.00 77.75 227 CYS A O 1
ATOM 1875 N N . TYR A 1 228 ? 27.379 16.232 -51.689 1.00 73.06 228 TYR A N 1
ATOM 1876 C CA . TYR A 1 228 ? 27.250 15.468 -50.435 1.00 73.06 228 TYR A CA 1
ATOM 1877 C C . TYR A 1 228 ? 25.855 14.891 -50.201 1.00 73.06 228 TYR A C 1
ATOM 1879 O O . TYR A 1 228 ? 25.701 13.951 -49.428 1.00 73.06 228 TYR A O 1
ATOM 1887 N N . VAL A 1 229 ? 24.839 15.446 -50.866 1.00 74.25 229 VAL A N 1
ATOM 1888 C CA . VAL A 1 229 ? 23.455 14.986 -50.718 1.00 74.25 229 VAL A CA 1
ATOM 1889 C C . VAL A 1 229 ? 23.165 13.798 -51.636 1.00 74.25 229 VAL A C 1
ATOM 1891 O O . VAL A 1 229 ? 22.554 12.828 -51.204 1.00 74.25 229 VAL A O 1
ATOM 1894 N N . CYS A 1 230 ? 23.615 13.840 -52.895 1.00 77.06 230 CYS A N 1
ATOM 1895 C CA . CYS A 1 230 ? 23.254 12.826 -53.896 1.00 77.06 230 CYS A CA 1
ATOM 1896 C C . CYS A 1 230 ? 24.434 12.145 -54.605 1.00 77.06 230 CYS A C 1
ATOM 1898 O O . CYS A 1 230 ? 24.220 11.357 -55.522 1.00 77.06 230 CYS A O 1
ATOM 1900 N N . GLY A 1 231 ? 25.678 12.469 -54.250 1.00 77.69 231 GLY A N 1
ATOM 1901 C CA . GLY A 1 231 ? 26.891 11.859 -54.808 1.00 77.69 231 GLY A CA 1
ATOM 1902 C C . GLY A 1 231 ? 27.200 12.203 -56.272 1.00 77.69 231 GLY A C 1
ATOM 1903 O O . GLY A 1 231 ? 28.236 11.778 -56.784 1.00 77.69 231 GLY A O 1
ATOM 1904 N N . LYS A 1 232 ? 26.336 12.964 -56.962 1.00 82.38 232 LYS A N 1
ATOM 1905 C CA . LYS A 1 232 ? 26.529 13.364 -58.368 1.00 82.38 232 LYS A CA 1
ATOM 1906 C C . LYS A 1 232 ? 27.728 14.294 -58.525 1.00 82.38 232 LYS A C 1
ATOM 1908 O O . LYS A 1 232 ? 27.975 15.119 -57.646 1.00 82.38 232 LYS A O 1
ATOM 1913 N N . LYS A 1 233 ? 28.438 14.182 -59.655 1.00 81.94 233 LYS A N 1
ATOM 1914 C CA . LYS A 1 233 ? 29.600 15.027 -59.946 1.00 81.94 233 LYS A CA 1
ATOM 1915 C C . LYS A 1 233 ? 29.197 16.503 -59.990 1.00 81.94 233 LYS A C 1
ATOM 1917 O O . LYS A 1 233 ? 28.198 16.836 -60.623 1.00 81.94 233 LYS A O 1
ATOM 1922 N N . VAL A 1 234 ? 29.964 17.364 -59.324 1.00 79.00 234 VAL A N 1
ATOM 1923 C CA . VAL A 1 234 ? 29.765 18.820 -59.378 1.00 79.00 234 VAL A CA 1
ATOM 1924 C C . VAL A 1 234 ? 30.649 19.374 -60.483 1.00 79.00 234 VAL A C 1
ATOM 1926 O O . VAL A 1 234 ? 31.868 19.248 -60.422 1.00 79.00 234 VAL A O 1
ATOM 1929 N N . THR A 1 235 ? 30.028 19.915 -61.526 1.00 76.25 235 THR A N 1
ATOM 1930 C CA . THR A 1 235 ? 30.730 20.505 -62.677 1.00 76.25 235 THR A CA 1
ATOM 1931 C C . THR A 1 235 ? 30.586 22.017 -62.737 1.00 76.25 235 THR A C 1
ATOM 1933 O O . THR A 1 235 ? 31.399 22.665 -63.380 1.00 76.25 235 THR A O 1
ATOM 1936 N N . ASP A 1 236 ? 29.561 22.563 -62.085 1.00 79.31 236 ASP A N 1
ATOM 1937 C CA . ASP A 1 236 ? 29.244 23.987 -62.076 1.00 79.31 236 ASP A CA 1
ATOM 1938 C C . ASP A 1 23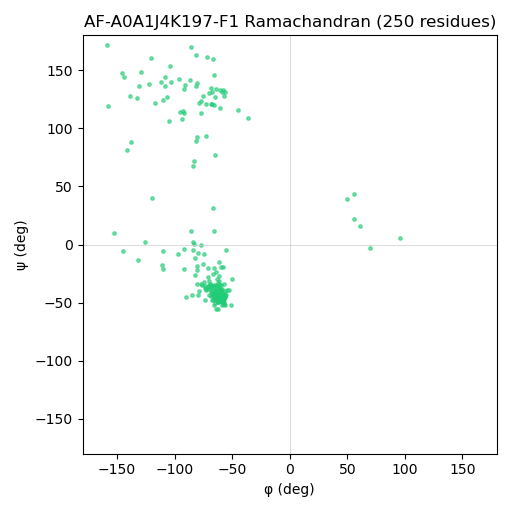6 ? 28.376 24.326 -60.851 1.00 79.31 236 ASP A C 1
ATOM 1940 O O . ASP A 1 236 ? 27.912 23.414 -60.153 1.00 79.31 236 ASP A O 1
ATOM 1944 N N . ILE A 1 237 ? 28.140 25.613 -60.598 1.00 81.12 237 ILE A N 1
ATOM 1945 C CA . ILE A 1 237 ? 27.234 26.130 -59.567 1.00 81.12 237 ILE A CA 1
ATOM 1946 C C . ILE A 1 237 ? 26.292 27.187 -60.152 1.00 81.12 237 ILE A C 1
ATOM 1948 O O . ILE A 1 237 ? 26.698 28.094 -60.871 1.00 81.12 237 ILE A O 1
ATOM 1952 N N . ILE A 1 238 ? 25.014 27.114 -59.792 1.00 79.81 238 ILE A N 1
ATOM 1953 C CA . ILE A 1 238 ? 24.013 28.126 -60.125 1.00 79.81 238 ILE A CA 1
ATOM 1954 C C . ILE A 1 238 ? 23.978 29.131 -58.977 1.00 79.81 238 ILE A C 1
ATOM 1956 O O . ILE A 1 238 ? 23.577 28.805 -57.857 1.00 79.81 238 ILE A O 1
ATOM 1960 N N . ARG A 1 239 ? 24.405 30.365 -59.247 1.00 79.06 239 ARG A N 1
ATOM 1961 C CA . ARG A 1 239 ? 24.361 31.456 -58.270 1.00 79.06 239 ARG A CA 1
ATOM 1962 C C . ARG A 1 239 ? 22.944 32.010 -58.179 1.00 79.06 239 ARG A C 1
ATOM 1964 O O . ARG A 1 239 ? 22.406 32.495 -59.172 1.00 79.06 239 ARG A O 1
ATOM 1971 N N . LEU A 1 240 ? 22.356 31.975 -56.988 1.00 67.44 240 LEU A N 1
ATOM 1972 C CA . LEU A 1 240 ? 21.099 32.662 -56.723 1.00 67.44 240 LEU A CA 1
ATOM 1973 C C . LEU A 1 240 ? 21.411 34.042 -56.143 1.00 67.44 240 LEU A C 1
ATOM 1975 O O . LEU A 1 240 ? 21.862 34.162 -55.005 1.00 67.44 240 LEU A O 1
ATOM 1979 N N . ASN A 1 241 ? 21.191 35.093 -56.937 1.00 53.91 241 ASN A N 1
ATOM 1980 C CA . ASN A 1 241 ? 21.285 36.464 -56.443 1.00 53.91 241 ASN A CA 1
ATOM 1981 C C . ASN A 1 241 ? 20.152 36.720 -55.441 1.00 53.91 241 ASN A C 1
ATOM 1983 O O . ASN A 1 241 ? 18.983 36.464 -55.730 1.00 53.91 241 ASN A O 1
ATOM 1987 N N . SER A 1 242 ? 20.501 37.284 -54.288 1.00 50.28 242 SER A N 1
ATOM 1988 C CA . SER A 1 242 ? 19.624 37.562 -53.142 1.00 50.28 242 SER A CA 1
ATOM 1989 C C . SER A 1 242 ? 18.529 38.615 -53.384 1.00 50.28 242 SER A C 1
ATOM 1991 O O . SER A 1 242 ? 17.855 39.022 -52.445 1.00 50.28 242 SER A O 1
ATOM 1993 N N . ASN A 1 243 ? 18.283 39.018 -54.636 1.00 43.47 243 ASN A N 1
ATOM 1994 C CA . ASN A 1 243 ? 17.193 39.935 -54.985 1.00 43.47 243 ASN A CA 1
ATOM 1995 C C . ASN A 1 243 ? 15.835 39.243 -55.165 1.00 43.47 243 ASN A C 1
ATOM 1997 O O . ASN A 1 243 ? 14.824 39.927 -55.320 1.00 43.47 243 ASN A O 1
ATOM 2001 N N . TYR A 1 244 ? 15.771 37.912 -55.090 1.00 44.00 244 TYR A N 1
ATOM 2002 C CA . TYR A 1 244 ? 14.497 37.238 -54.865 1.00 44.00 244 TYR A CA 1
ATOM 2003 C C . TYR A 1 244 ? 14.197 37.268 -53.374 1.00 44.00 244 TYR A C 1
ATOM 2005 O O . TYR A 1 244 ? 14.577 36.375 -52.619 1.00 44.00 244 TYR A O 1
ATOM 2013 N N . CYS A 1 245 ? 13.524 38.343 -52.960 1.00 36.94 245 CYS A N 1
ATOM 2014 C CA . CYS A 1 245 ? 12.789 38.365 -51.710 1.00 36.94 245 CYS A CA 1
ATOM 2015 C C . CYS A 1 245 ? 11.990 37.062 -51.602 1.00 36.94 245 CYS A C 1
ATOM 2017 O O . CYS A 1 245 ? 11.060 36.829 -52.373 1.00 36.94 245 CYS A O 1
ATOM 2019 N N . LEU A 1 246 ? 12.316 36.244 -50.603 1.00 37.88 246 LEU A N 1
ATOM 2020 C CA . LEU A 1 246 ? 11.306 35.453 -49.921 1.00 37.88 246 LEU A CA 1
ATOM 2021 C C . LEU A 1 246 ? 10.387 36.463 -49.225 1.00 37.88 246 LEU A C 1
ATOM 2023 O O . LEU A 1 246 ? 10.508 36.721 -48.030 1.00 37.88 246 LEU A O 1
ATOM 2027 N N . THR A 1 247 ? 9.503 37.110 -49.988 1.00 33.84 247 THR A N 1
ATOM 2028 C CA . THR A 1 247 ? 8.304 37.679 -49.394 1.00 33.84 247 THR A CA 1
ATOM 2029 C C . THR A 1 247 ? 7.559 36.505 -48.789 1.00 33.84 247 THR A C 1
ATOM 2031 O O . THR A 1 247 ? 7.206 35.547 -49.475 1.00 33.84 247 THR A O 1
ATOM 2034 N N . ASN A 1 248 ? 7.406 36.567 -47.471 1.00 39.38 248 ASN A N 1
ATOM 2035 C CA . ASN A 1 248 ? 6.578 35.680 -46.677 1.00 39.38 248 ASN A CA 1
ATOM 2036 C C . ASN A 1 248 ? 5.303 35.300 -47.439 1.00 39.38 248 ASN A C 1
ATOM 2038 O O . ASN A 1 248 ? 4.384 36.110 -47.548 1.00 39.38 248 ASN A O 1
ATOM 2042 N N . VAL A 1 249 ? 5.203 34.047 -47.884 1.00 36.53 249 VAL A N 1
ATOM 2043 C CA . VAL A 1 249 ? 3.898 33.407 -48.062 1.00 36.53 249 VAL A CA 1
ATOM 2044 C C . VAL A 1 249 ? 3.495 32.888 -46.687 1.00 36.53 249 VAL A C 1
ATOM 2046 O O . VAL A 1 249 ? 3.578 31.708 -46.381 1.00 36.53 249 VAL A O 1
ATOM 2049 N N . ASN A 1 250 ? 3.160 33.843 -45.829 1.00 39.81 250 ASN A N 1
ATOM 2050 C CA . ASN A 1 250 ? 2.293 33.671 -44.680 1.00 39.81 250 ASN A CA 1
ATOM 2051 C C . ASN A 1 250 ? 1.408 34.910 -44.677 1.00 39.81 250 ASN A C 1
ATOM 2053 O O . ASN A 1 250 ? 1.767 35.934 -44.105 1.00 39.81 250 ASN A O 1
ATOM 2057 N N . ASN A 1 251 ? 0.297 34.814 -45.399 1.00 36.19 251 ASN A N 1
ATOM 2058 C CA . ASN A 1 251 ? -0.927 35.543 -45.115 1.00 36.19 251 ASN A CA 1
ATOM 2059 C C . ASN A 1 251 ? -2.086 34.783 -45.771 1.00 36.19 251 ASN A C 1
ATOM 2061 O O . ASN A 1 251 ? -2.147 34.705 -47.000 1.00 36.19 251 ASN A O 1
ATOM 2065 N N . SER A 1 252 ? -3.025 34.351 -44.919 1.00 35.50 252 SER A N 1
ATOM 2066 C CA . SER A 1 252 ? -4.317 33.671 -45.176 1.00 35.50 252 SER A CA 1
ATOM 2067 C C . SER A 1 252 ? -4.271 32.154 -45.332 1.00 35.50 252 SER A C 1
ATOM 2069 O O . SER A 1 252 ? -3.806 31.674 -46.386 1.00 35.50 252 SER A O 1
#

Solvent-accessible surface area (backbone atoms only — not comparable to full-atom values): 14540 Å² total; per-residue (Å²): 114,68,69,60,51,52,51,51,50,51,50,52,52,45,70,73,73,34,90,54,91,58,87,64,52,78,68,56,43,54,54,52,47,54,54,44,55,59,51,52,52,55,48,46,53,45,51,52,43,41,76,75,69,50,54,78,84,36,66,79,44,40,62,58,34,65,39,75,72,45,39,59,48,41,73,79,28,81,46,68,68,52,36,52,52,52,50,50,53,50,51,50,53,54,42,31,26,50,22,42,45,23,22,51,50,26,29,51,22,53,75,69,73,44,92,29,66,71,31,53,53,51,28,49,54,46,53,52,53,50,50,55,46,51,68,70,64,69,67,93,67,101,65,89,80,68,72,77,51,81,56,83,53,68,64,56,53,53,49,52,53,53,49,54,51,51,53,52,51,50,51,50,52,52,50,48,53,52,50,54,56,46,69,79,61,58,70,39,12,72,82,80,71,41,70,46,81,37,47,26,31,34,91,84,71,51,67,54,38,23,45,67,59,49,52,51,35,62,68,40,95,82,73,43,63,47,38,92,88,76,63,48,72,50,88,62,71,47,78,45,72,68,82,67,71,81,67,76,93,76,80,136

Mean predicted aligned error: 15.37 Å

Organism: NCBI:txid1144522

pLDDT: mean 80.35, std 13.51, range [33.84, 96.12]

InterPro domains:
  IPR013083 Zinc finger, RING/FYVE/PHD-type [G3DSA:3.30.40.10] (163-241)

Secondary structure (DSSP, 8-state):
-HHHHHHHHHHHHHHHH---S-PPPHHHHHHHHHHHHHHHHHHHHHHHHHHTT--TTSHHHHHHHTSHHHHHHHHH--SHHHHHHHHHHHHHHHHHHHHHHHHHHHHHHHHTTS--HHHHHHHHHHHHHHHHHHHHH------PPP-------HHHHHHHHHHHHHHHHHHHHHHHHHHHHHHTT--S-TTT-S--SSBEE-TTS---SBHHHHHHHHHSTTT-SB-TTT--B----EE--TTS--------

Nearest PDB structures (foldseek):
  4k0d-assembly1_B  TM=3.479E-01  e=4.354E+00  Anaeromyxobacter dehalogenans 2CP-C

Radius of gyration: 35.97 Å; Cα contacts (8 Å, |Δi|>4): 240; chains: 1; bounding box: 64×53×97 Å

=== Feature glossary ===
Key to the feature types in this record:

Secondary structure (8-state, DSSP). Secondary structure is the local, repeating backbone conformation. DSSP classifies it into eight states by reading the hydrogen-bond network: three helix types (H, G, I), two β types (E, B), two non-regular types (T, S), and unstructured coil (-).

Backbone torsions (φ/ψ). Backbone dihedral angles. Every residue except chain termini has a φ (preceding-C → N → Cα → C) and a ψ (N → Cα → C → next-N). They are reported in degrees following the IUPAC sign convention. Secondary structure is essentially a statement about which (φ, ψ) basin each residue occupies.

Predicted aligned error. Predicted Aligned Error (PAE) is an AlphaFold confidence matrix: entry (i, j) is the expected error in the position of residue j, in ångströms, when the prediction is superimposed on the true structure at residue i. Low PAE within a block of residues means that block is internally rigid and well-predicted; high PAE between two blocks means their relative placement is uncertain even if each block individually is confident.

B-factor. B-factor (Debye–Waller factor) reflects atomic displacement in the crystal lattice. It is an experimental observable (units Å²), not a prediction; low values mean the atom is pinned down, high values mean it moves or is heterogeneous across the crystal.

Secondary structure (3-state, P-SEA). Three-state secondary structure (P-SEA) collapses the eight DSSP classes into helix (a), strand (b), and coil (c). P-SEA assigns these from Cα geometry alone — distances and angles — without requiring backbone oxygens, so it works on any Cα trace.

Sequence. Primary structure: the covalent order of the twenty standard amino acids along the backbone. Two proteins with the same sequence will (almost always) fold to the same structure; two with 30% identity often share a fold but not the details.

pLDDT. pLDDT is the predicted lDDT-Cα score: AlphaFold's confidence that the local environment of each residue (all inter-atomic distances within 15 Å) is correctly placed. It is a per-residue number between 0 and 100, with higher meaning more reliable.

InterPro / GO / CATH / organism. Functional annotations link the protein to curated databases. InterPro entries identify conserved domains and families by matching the sequence against member-database signatures (Pfam, PROSITE, CDD, …). Gene Ontology (GO) terms describe molecular function, biological process, and cellular component in a controlled vocabulary. CATH places the structure in a hierarchical fold classification (Class/Architecture/Topology/Homologous-superfamily). The organism is the source species.

Contact-map, Ramachandran, and PAE plots. Three diagnostic plots accompany the record. The Cα contact map visualizes the tertiary structure as a 2D adjacency matrix (8 Å cutoff, sequence-local contacts suppressed). The Ramachandran plot shows the distribution of backbone (φ, ψ) torsions, with points in the α and β basins reflecting secondary structure content. The PAE plot shows AlphaFold's inter-residue confidence as a color matrix.

mmCIF coordinates. The mmCIF table is the protein's shape written out atom by atom. For each backbone N, Cα, C, and carbonyl O, it records an (x, y, z) coordinate triple in Å plus the residue type, chain letter, and residue number.

Radius of gyration, Cα contacts, bounding box. Three whole-structure scalars: the radius of gyration (RMS distance of Cα from centroid, in Å), the count of Cα–Cα contacts (pairs closer than 8 Å and separated by more than four residues in sequence — i.e. tertiary, not local, contacts), and the bounding-box dimensions. Together they distinguish compact globular folds from extended fibres or disordered chains.

Foldseek 3Di. The Foldseek 3Di string encodes local tertiary geometry as a 20-letter alphabet — one character per residue — derived from the relative positions of nearby Cα atoms. Unlike the amino-acid sequence, 3Di is a direct function of the 3D structure, so two proteins with the same fold have similar 3Di strings even at low sequence identity.

Rendered structure images. Six rendered views show the 3D structure from the faces of a cube — i.e. along ±x, ±y, ±z. Rendering representation is drawn randomly per protein from cartoon (secondary-structure ribbons), sticks (backbone bonds), or molecular surface; coloring is either N→C rainbow (blue at the N-terminus through red at the C-terminus) or one color per chain.

Nearest PDB structures. The Foldseek neighbor list gives the closest experimentally determined structures in the PDB, ranked by structural alignment. TM-score near 1 means near-identical fold; near 0.3 means only rough topology match. This is how one finds what a novel AlphaFold prediction most resembles in the solved-structure universe.

Solvent-accessible surface area. SASA measures how much of the protein is reachable by solvent. It is computed by rolling a water-sized probe over the atomic surface and summing the exposed area (Å²). Per-residue SASA distinguishes core (buried, low SASA) from surface (exposed, high SASA) residues; total SASA is a whole-molecule size measure.